Protein AF-A0A495QWZ5-F1 (afdb_monomer_lite)

Foldseek 3Di:
DDDDQDDLPVQLVDDPDPAQKWKAAFPDSNDTDHQHHDDLSSCLVVLVPLVPDGFKMKMFGPPDPDDSHTQIWIWGDLDFQEIEIAADTPVSVVNQVCQCVCSHPSHHYFDFFPDFAFLVVCVVQDDPVLSVQCVVNHHGGLRSVLSRDPVNQCRRVPDDPVSVVSSVVVCPDPVNVVRRPDDVVLVVQLVVQLVVLVVLADPVLCVLCVVLSSVRSNAPQDVVLSNVLSVCSNVDDQDDDDVSNLVSCVVSVVVVSNVVSNVSNVPPD

Sequence (269 aa):
MDFTVFDPVRRAGLQEPAARFIHCTPPDVIAAEPAGDELPDALFQILSQFGTRKHASHIVDTRTPGHRRPDAALMFAIAPGIVHVVGSSPLAEQIRGTLSGGAVTGWRLHPLPESTTPLHTLRPRLESRFYNLLDRNGFTSVEEAIAAPDAALLQLRHAGPRFVAALRGLAGEPDICELVVTNPTDVQDAHQRRTYLLGRLHGATAARYRDLVDALARSTIPLAALDKIATALCDEPVPPADPTVTLLLETAGEQQILNRYLSTHQKAE

Secondary structure (DSSP, 8-state):
-------HHHHTT-SS-SSSEEEE-SS-TT--EEEESSHHHHHHHHHHHHTTT-SEEEEEETT-TT-SS-EEEEEEEEETTEEEEES--HHHHHHHHHHHTT-STT-EEPPPPSS--BGGGGTTTS-HHHHHHHHHTT--BHHHHHHS-HHHHTTSTT--HHHHHHHHHHHTSHHHHTS----HHHHHHHHHHHHHHHHHS-HHHHHHTHHHHHHHHHS---HHHHHHHHHHHHH-PSSSPPHHHHHHHHHTT-HHHHHHHHHHHH---

Structure (mmCIF, N/CA/C/O backbone):
data_AF-A0A495QWZ5-F1
#
_entry.id   AF-A0A495QWZ5-F1
#
loop_
_atom_site.group_PDB
_atom_site.id
_atom_site.type_symbol
_atom_site.label_atom_id
_atom_site.label_alt_id
_atom_site.label_comp_id
_atom_site.label_asym_id
_atom_site.label_entity_id
_atom_site.label_seq_id
_atom_site.pdbx_PDB_ins_code
_atom_site.Cartn_x
_atom_site.Cartn_y
_atom_site.Cartn_z
_atom_site.occupancy
_atom_site.B_iso_or_equiv
_atom_site.auth_seq_id
_atom_site.auth_comp_id
_atom_site.auth_asym_id
_atom_site.auth_atom_id
_atom_site.pdbx_PDB_model_num
ATOM 1 N N . MET A 1 1 ? -5.969 -28.397 16.157 1.00 32.78 1 MET A N 1
ATOM 2 C CA . MET A 1 1 ? -4.998 -27.371 16.590 1.00 32.78 1 MET A CA 1
ATOM 3 C C . MET A 1 1 ? -5.799 -26.147 16.974 1.00 32.78 1 MET A C 1
ATOM 5 O O . MET A 1 1 ? -6.441 -25.572 16.105 1.00 32.78 1 MET A O 1
ATOM 9 N N . ASP A 1 2 ? -5.835 -25.824 18.264 1.00 24.84 2 ASP A N 1
ATOM 10 C CA . ASP A 1 2 ? -6.545 -24.656 18.779 1.00 24.84 2 ASP A CA 1
ATOM 11 C C . ASP A 1 2 ? -5.850 -23.376 18.316 1.00 24.84 2 ASP A C 1
ATOM 13 O O . ASP A 1 2 ? -4.730 -23.061 18.717 1.00 24.84 2 ASP A O 1
ATOM 17 N N . PHE A 1 3 ? -6.512 -22.643 17.426 1.00 31.61 3 PHE A N 1
ATOM 18 C CA . PHE A 1 3 ? -6.091 -21.309 17.037 1.00 31.61 3 PHE A CA 1
ATOM 19 C C . PHE A 1 3 ? -6.542 -20.348 18.131 1.00 31.61 3 PHE A C 1
ATOM 21 O O . PHE A 1 3 ? -7.733 -20.077 18.265 1.00 31.61 3 PHE A O 1
ATOM 28 N N . THR A 1 4 ? -5.599 -19.822 18.915 1.00 35.31 4 THR A N 1
ATOM 29 C CA . THR A 1 4 ? -5.870 -18.712 19.834 1.00 35.31 4 THR A CA 1
ATOM 30 C C . THR A 1 4 ? -6.516 -17.568 19.060 1.00 35.31 4 THR A C 1
ATOM 32 O O . THR A 1 4 ? -5.888 -16.945 18.200 1.00 35.31 4 THR A O 1
ATOM 35 N N . VAL A 1 5 ? -7.796 -17.351 19.349 1.00 39.69 5 VAL A N 1
ATOM 36 C CA . VAL A 1 5 ? -8.650 -16.310 18.787 1.00 39.69 5 VAL A CA 1
ATOM 37 C C . VAL A 1 5 ? -8.081 -14.945 19.175 1.00 39.69 5 VAL A C 1
ATOM 39 O O . VAL A 1 5 ? -7.701 -14.718 20.322 1.00 39.69 5 VAL A O 1
ATOM 42 N N . PHE A 1 6 ? -7.969 -14.056 18.190 1.00 46.97 6 PHE A N 1
ATOM 43 C CA . PHE A 1 6 ? -7.556 -12.671 18.377 1.00 46.97 6 PHE A CA 1
ATOM 44 C C . PHE A 1 6 ? -8.685 -11.907 19.080 1.00 46.97 6 PHE A C 1
ATOM 46 O O . PHE A 1 6 ? -9.699 -11.604 18.459 1.00 46.97 6 PHE A O 1
ATOM 53 N N . ASP A 1 7 ? -8.507 -11.640 20.373 1.00 52.75 7 ASP A N 1
ATOM 54 C CA . ASP A 1 7 ? -9.338 -10.732 21.164 1.00 52.75 7 ASP A CA 1
ATOM 55 C C . ASP A 1 7 ? -8.425 -9.613 21.713 1.00 52.75 7 ASP A C 1
ATOM 57 O O . ASP A 1 7 ? -7.772 -9.789 22.751 1.00 52.75 7 ASP A O 1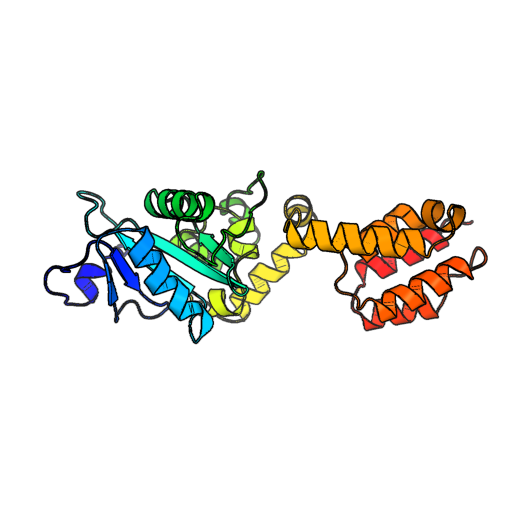
ATOM 61 N N . PRO A 1 8 ? -8.270 -8.502 20.968 1.00 49.59 8 PRO A N 1
ATOM 62 C CA . PRO A 1 8 ? -7.430 -7.376 21.363 1.00 49.59 8 PRO A CA 1
ATOM 63 C C . PRO A 1 8 ? -7.967 -6.687 22.625 1.00 49.59 8 PRO A C 1
ATOM 65 O O . PRO A 1 8 ? -7.179 -6.149 23.399 1.00 49.59 8 PRO A O 1
ATOM 68 N N . VAL A 1 9 ? -9.278 -6.779 22.880 1.00 47.88 9 VAL A N 1
ATOM 69 C CA . VAL A 1 9 ? -9.949 -6.157 24.028 1.00 47.88 9 VAL A CA 1
ATOM 70 C C . VAL A 1 9 ? -9.624 -6.920 25.315 1.00 47.88 9 VAL A C 1
ATOM 72 O O . VAL A 1 9 ? -9.208 -6.314 26.300 1.00 47.88 9 VAL A O 1
ATOM 75 N N . ARG A 1 10 ? -9.695 -8.261 25.308 1.00 47.44 10 ARG A N 1
ATOM 76 C CA . ARG A 1 10 ? -9.336 -9.075 26.490 1.00 47.44 10 ARG A CA 1
ATOM 77 C C . ARG A 1 10 ? -7.855 -9.032 26.855 1.00 47.44 10 ARG A C 1
ATOM 79 O O . ARG A 1 10 ? -7.522 -9.165 28.030 1.00 47.44 10 ARG A O 1
ATOM 86 N N . ARG A 1 11 ? -6.951 -8.899 25.879 1.00 47.06 11 ARG A N 1
ATOM 87 C CA . ARG A 1 11 ? -5.498 -8.908 26.144 1.00 47.06 11 ARG A CA 1
ATOM 88 C C . ARG A 1 11 ? -4.975 -7.619 26.762 1.00 47.06 11 ARG A C 1
ATOM 90 O O . ARG A 1 11 ? -3.981 -7.681 27.478 1.00 47.06 11 ARG A O 1
ATOM 97 N N . ALA A 1 12 ? -5.625 -6.492 26.501 1.00 49.28 12 ALA A N 1
ATOM 98 C CA . ALA A 1 12 ? -5.199 -5.202 27.025 1.00 49.28 12 ALA A CA 1
ATOM 99 C C . ALA A 1 12 ? -5.571 -4.989 28.507 1.00 49.28 12 ALA A C 1
ATOM 101 O O . ALA A 1 12 ? -5.210 -3.965 29.076 1.00 49.28 12 ALA A O 1
ATOM 102 N N . GLY A 1 13 ? -6.295 -5.921 29.151 1.00 45.41 13 GLY A N 1
ATOM 103 C CA . GLY A 1 13 ? -6.761 -5.740 30.534 1.00 45.41 13 GLY A CA 1
ATOM 104 C C . GLY A 1 13 ? -7.666 -4.513 30.711 1.00 45.41 13 GLY A C 1
ATOM 105 O O . GLY A 1 13 ? -7.831 -4.028 31.828 1.00 45.41 13 GLY A O 1
ATOM 106 N N . LEU A 1 14 ? -8.220 -3.997 29.609 1.00 46.34 14 LEU A N 1
ATOM 107 C CA . LEU A 1 14 ? -9.017 -2.783 29.593 1.00 46.34 14 LEU A CA 1
ATOM 108 C C . LEU A 1 14 ? -10.390 -3.070 30.211 1.00 46.34 14 LEU A C 1
ATOM 110 O O .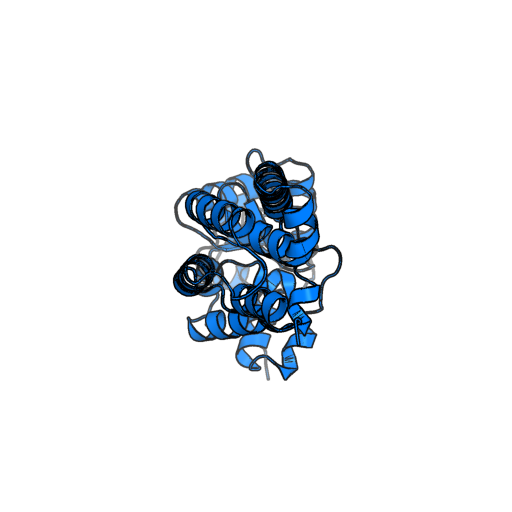 LEU A 1 14 ? -11.156 -3.899 29.717 1.00 46.34 14 LEU A O 1
ATOM 114 N N . GLN A 1 15 ? -10.682 -2.355 31.299 1.00 48.59 15 GLN A N 1
ATOM 115 C CA . GLN A 1 15 ? -12.040 -1.993 31.718 1.00 48.59 15 GLN A CA 1
ATOM 116 C C . GLN A 1 15 ? -12.829 -1.539 30.476 1.00 48.59 15 GLN A C 1
ATOM 118 O O . GLN A 1 15 ? -12.222 -0.911 29.608 1.00 48.59 15 GLN A O 1
ATOM 123 N N . GLU A 1 16 ? -14.121 -1.890 30.374 1.00 51.25 16 GLU A N 1
ATOM 124 C CA . GLU A 1 16 ? -14.972 -1.639 29.192 1.00 51.25 16 GLU A CA 1
ATOM 125 C C . GLU A 1 16 ? -14.577 -0.347 28.456 1.00 51.25 16 GLU A C 1
ATOM 127 O O . GLU A 1 16 ? -14.598 0.729 29.064 1.00 51.25 16 GLU A O 1
ATOM 132 N N . PRO A 1 17 ? -14.147 -0.433 27.184 1.00 52.34 17 PRO A N 1
ATOM 133 C CA . PRO A 1 17 ? -13.595 0.723 26.503 1.00 52.34 17 PRO A CA 1
ATOM 134 C C . PRO A 1 17 ? -14.673 1.798 26.365 1.00 52.34 17 PRO A C 1
ATOM 136 O O . PRO A 1 17 ? -15.718 1.570 25.763 1.00 52.34 17 PRO A O 1
ATOM 139 N N . ALA A 1 18 ? -14.398 2.984 26.911 1.00 64.75 18 ALA A N 1
ATOM 140 C CA . ALA A 1 18 ? -15.304 4.132 26.856 1.00 64.75 18 ALA A CA 1
ATOM 141 C C . ALA A 1 18 ? -15.539 4.659 25.425 1.00 64.75 18 ALA A C 1
ATOM 143 O O . ALA A 1 18 ? -16.464 5.433 25.218 1.00 64.75 18 ALA A O 1
ATOM 144 N N . ALA A 1 19 ? -14.713 4.244 24.456 1.00 67.69 19 ALA A N 1
ATOM 145 C CA . ALA A 1 19 ? -14.769 4.669 23.061 1.00 67.69 19 ALA A CA 1
ATOM 146 C C . ALA A 1 19 ? -15.158 3.510 22.129 1.00 67.69 19 ALA A C 1
ATOM 148 O O . ALA A 1 19 ? -14.663 2.384 22.268 1.00 67.69 19 ALA A O 1
ATOM 149 N N . ARG A 1 20 ? -16.001 3.802 21.133 1.00 80.00 20 ARG A N 1
ATOM 150 C CA . ARG A 1 20 ? -16.384 2.850 20.076 1.00 80.00 20 ARG A CA 1
ATOM 151 C C . ARG A 1 20 ? -15.189 2.340 19.270 1.00 80.00 20 ARG A C 1
ATOM 153 O O . ARG A 1 20 ? -15.096 1.142 19.011 1.00 80.00 20 ARG A O 1
ATOM 160 N N . PHE A 1 21 ? -14.300 3.237 18.858 1.00 82.00 21 PHE A N 1
ATOM 161 C CA . PHE A 1 21 ? -13.148 2.901 18.034 1.00 82.00 21 PHE A CA 1
ATOM 162 C C . PHE A 1 21 ? -11.875 2.906 18.864 1.00 82.00 21 PHE A C 1
ATOM 164 O O . PHE A 1 21 ? -11.577 3.858 19.591 1.00 82.00 21 PHE A O 1
ATOM 171 N N . ILE A 1 22 ? -11.105 1.832 18.720 1.00 83.56 22 ILE A N 1
ATOM 172 C CA . ILE A 1 22 ? -9.796 1.679 19.347 1.00 83.56 22 ILE A CA 1
ATOM 173 C C . ILE A 1 22 ? -8.729 1.626 18.263 1.00 83.56 22 ILE A C 1
ATOM 175 O O . ILE A 1 22 ? -8.882 0.944 17.248 1.00 83.56 22 ILE A O 1
ATOM 179 N N . HIS A 1 23 ? -7.631 2.325 18.516 1.00 83.38 23 HIS A N 1
ATOM 180 C CA . HIS 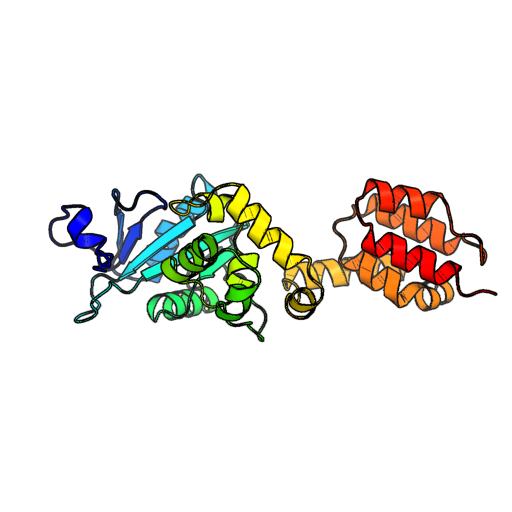A 1 23 ? -6.411 2.300 17.731 1.00 83.38 23 HIS A CA 1
ATOM 181 C C . HIS A 1 23 ? -5.377 1.364 18.354 1.00 83.38 23 HIS A C 1
ATOM 183 O O . HIS A 1 23 ? -5.097 1.448 19.546 1.00 83.38 23 HIS A O 1
ATOM 189 N N . CYS A 1 24 ? -4.760 0.509 17.538 1.00 81.69 24 CYS A N 1
ATOM 190 C CA . CYS A 1 24 ? -3.633 -0.327 17.948 1.00 81.69 24 CYS A CA 1
ATOM 191 C C . CYS A 1 24 ? -2.477 -0.176 16.952 1.00 81.69 24 CYS A C 1
ATOM 193 O O . CYS A 1 24 ? -2.683 -0.203 15.737 1.00 81.69 24 CYS A O 1
ATOM 195 N N . THR A 1 25 ? -1.241 -0.073 17.445 1.00 78.44 25 THR A N 1
ATOM 196 C CA . THR A 1 25 ? -0.046 0.018 16.585 1.00 78.44 25 THR A CA 1
ATOM 197 C C . THR A 1 25 ? 0.638 -1.354 16.479 1.00 78.44 25 THR A C 1
ATOM 199 O O . THR A 1 25 ? 0.997 -1.920 17.508 1.00 78.44 25 THR A O 1
ATOM 202 N N . PRO A 1 26 ? 0.838 -1.924 15.276 1.00 72.69 26 PRO A N 1
ATOM 203 C CA . PRO A 1 26 ? 1.622 -3.150 15.112 1.00 72.69 26 PRO A CA 1
ATOM 204 C C . PRO A 1 26 ? 3.092 -2.964 15.540 1.00 72.69 26 PRO A C 1
ATOM 206 O O . PRO A 1 26 ? 3.632 -1.871 15.364 1.00 72.69 26 PRO A O 1
ATOM 209 N N . PRO A 1 27 ? 3.778 -4.006 16.050 1.00 61.62 27 PRO A N 1
ATOM 210 C CA . PRO A 1 27 ? 3.282 -5.361 16.319 1.00 61.62 27 PRO A CA 1
ATOM 211 C C . PRO A 1 27 ? 2.582 -5.498 17.685 1.00 61.62 27 PRO A C 1
ATOM 213 O O . PRO A 1 27 ? 1.974 -6.539 17.960 1.00 61.62 27 PRO A O 1
ATOM 216 N N . ASP A 1 28 ? 2.670 -4.468 18.530 1.00 53.38 28 ASP A N 1
ATOM 217 C CA . ASP A 1 28 ? 2.274 -4.498 19.934 1.00 53.38 28 ASP A CA 1
ATOM 218 C C . ASP A 1 28 ? 0.848 -3.973 20.134 1.00 53.38 28 ASP A C 1
ATOM 220 O O . ASP A 1 28 ? 0.592 -2.801 20.391 1.00 53.38 28 ASP A O 1
ATOM 224 N N . VAL A 1 29 ? -0.110 -4.901 20.114 1.00 53.84 29 VAL A N 1
ATOM 225 C CA . VAL A 1 29 ? -1.540 -4.654 20.405 1.00 53.84 29 VAL A CA 1
ATOM 226 C C . VAL A 1 29 ? -1.794 -4.363 21.900 1.00 53.84 29 VAL A C 1
ATOM 228 O O . VAL A 1 29 ? -2.930 -4.302 22.349 1.00 53.84 29 VAL A O 1
ATOM 231 N N . ILE A 1 30 ? -0.737 -4.222 22.705 1.00 51.28 30 ILE A N 1
ATOM 232 C CA . ILE A 1 30 ? -0.829 -4.069 24.164 1.00 51.28 30 ILE A CA 1
ATOM 233 C C . ILE A 1 30 ? -1.261 -2.640 24.540 1.00 51.28 30 ILE A C 1
ATOM 235 O O . ILE A 1 30 ? -1.926 -2.455 25.554 1.00 51.28 30 ILE A O 1
ATOM 239 N N . ALA A 1 31 ? -0.951 -1.644 23.705 1.00 61.03 31 ALA A N 1
ATOM 240 C CA . ALA A 1 31 ? -1.371 -0.256 23.888 1.00 61.03 31 ALA A CA 1
ATOM 241 C C . ALA A 1 31 ? -2.532 0.077 22.939 1.00 61.03 31 ALA A C 1
ATOM 243 O O . ALA A 1 31 ? -2.347 0.692 21.890 1.00 61.03 31 ALA A O 1
ATOM 244 N N . ALA A 1 32 ? -3.723 -0.402 23.291 1.00 72.06 32 ALA A N 1
ATOM 245 C CA . ALA A 1 32 ? -4.968 0.033 22.675 1.00 72.06 32 ALA A CA 1
ATOM 246 C C . ALA A 1 32 ? -5.291 1.459 23.155 1.00 72.06 32 ALA A C 1
ATOM 248 O O . ALA A 1 32 ? -5.520 1.677 24.344 1.00 72.06 32 ALA A O 1
ATOM 249 N N . GLU A 1 33 ? -5.292 2.423 22.238 1.00 81.31 33 GLU A N 1
ATOM 250 C CA . GLU A 1 33 ? -5.621 3.822 22.517 1.00 81.31 33 GLU A CA 1
ATOM 251 C C . GLU A 1 33 ? -7.059 4.120 22.057 1.00 81.31 33 GLU A C 1
ATOM 253 O O . GLU A 1 33 ? -7.453 3.698 20.966 1.00 81.31 33 GLU A O 1
ATOM 258 N N . PRO A 1 34 ? -7.877 4.836 22.847 1.00 82.19 34 PRO A N 1
ATOM 259 C CA . PRO A 1 34 ? -9.193 5.266 22.393 1.00 82.19 34 PRO A CA 1
ATOM 260 C C . PRO A 1 34 ? -9.045 6.266 21.238 1.00 82.19 34 PRO A C 1
ATOM 262 O O . PRO A 1 34 ? -8.314 7.253 21.348 1.00 82.19 34 PRO A O 1
ATOM 265 N N . ALA A 1 35 ? -9.751 6.007 20.138 1.00 81.38 35 ALA A N 1
ATOM 266 C CA . ALA A 1 35 ? -9.778 6.875 18.963 1.00 81.38 35 ALA A CA 1
ATOM 267 C C . ALA A 1 35 ? -11.077 7.700 18.867 1.00 81.38 35 ALA A C 1
ATOM 269 O O . ALA A 1 35 ? -11.138 8.655 18.108 1.00 81.38 35 ALA A O 1
ATOM 270 N N . GLY A 1 36 ? -12.110 7.363 19.644 1.00 84.25 36 GLY A N 1
ATOM 271 C CA . GLY A 1 36 ? -13.363 8.124 19.717 1.00 84.25 36 GLY A CA 1
ATOM 272 C C . GLY A 1 36 ? -14.600 7.300 19.368 1.00 84.25 36 GLY A C 1
ATOM 273 O O . GLY A 1 36 ? -14.527 6.081 19.199 1.00 84.25 36 GLY A O 1
ATOM 274 N N . ASP A 1 37 ? -15.750 7.972 19.294 1.00 83.94 37 ASP A N 1
ATOM 275 C CA . ASP A 1 37 ? -17.054 7.336 19.056 1.00 83.94 37 ASP A CA 1
ATOM 276 C C . ASP A 1 37 ? -17.542 7.421 17.606 1.00 83.94 37 ASP A C 1
ATOM 278 O O . ASP A 1 37 ? -18.323 6.572 17.167 1.00 83.94 37 ASP A O 1
ATOM 282 N N . GLU A 1 38 ? -17.042 8.404 16.859 1.00 86.94 38 GLU A N 1
ATOM 283 C CA . GLU A 1 38 ? -17.360 8.640 15.454 1.00 86.94 38 GLU A CA 1
ATOM 284 C C . GLU A 1 38 ? -16.168 8.271 14.567 1.00 86.94 38 GLU A C 1
ATOM 286 O O . GLU A 1 38 ? -15.013 8.577 14.876 1.00 86.94 38 GLU A O 1
ATOM 291 N N . LEU A 1 39 ? -16.443 7.599 13.446 1.00 87.25 39 LEU A N 1
ATOM 292 C CA . LEU A 1 39 ? -15.396 7.068 12.569 1.00 87.25 39 LEU A CA 1
ATOM 293 C C . LEU A 1 39 ? -14.517 8.168 11.938 1.00 87.25 39 LEU A C 1
ATOM 295 O O . LEU A 1 39 ? -13.299 7.993 11.933 1.00 87.25 39 LEU A O 1
ATOM 299 N N . PRO A 1 40 ? -15.058 9.296 11.428 1.00 88.38 40 PRO A N 1
ATOM 300 C CA . PRO A 1 40 ? -14.229 10.360 10.857 1.00 88.38 40 PRO A CA 1
ATOM 301 C C . PRO A 1 40 ? -13.245 10.961 11.867 1.00 88.38 40 PRO A C 1
ATOM 303 O O . PRO A 1 40 ? -12.079 11.165 11.531 1.00 88.38 40 PRO A O 1
ATOM 306 N N . ASP A 1 41 ? -13.689 11.175 13.108 1.00 86.25 41 ASP A N 1
ATOM 307 C CA . ASP A 1 41 ? -12.862 11.737 14.180 1.00 86.25 41 ASP A CA 1
ATOM 308 C C . ASP A 1 41 ? -11.762 10.755 14.595 1.00 86.25 41 ASP A C 1
ATOM 310 O O . ASP A 1 41 ? -10.588 11.129 14.683 1.00 86.25 41 ASP A O 1
ATOM 314 N N . ALA A 1 42 ? -12.118 9.474 14.738 1.00 89.19 42 ALA A N 1
ATOM 315 C CA . ALA A 1 42 ? -11.163 8.406 15.005 1.00 89.19 42 ALA A CA 1
ATOM 316 C C . ALA A 1 42 ? -10.107 8.283 13.905 1.00 89.19 42 ALA A C 1
ATOM 318 O O . ALA A 1 42 ? -8.913 8.164 14.189 1.00 89.19 42 ALA A O 1
ATOM 319 N N . LEU A 1 43 ? -10.521 8.364 12.640 1.00 89.25 43 LEU A N 1
ATOM 320 C CA . LEU A 1 43 ? -9.600 8.355 11.510 1.00 89.25 43 LEU A CA 1
ATOM 321 C C . LEU A 1 43 ? -8.696 9.585 11.511 1.00 89.25 43 LEU A C 1
ATOM 323 O O . LEU A 1 43 ? -7.489 9.432 11.345 1.00 89.25 43 LEU A O 1
ATOM 327 N N . PHE A 1 44 ? -9.230 10.785 11.738 1.00 87.94 44 PHE A N 1
ATOM 328 C CA . PHE A 1 44 ? -8.417 11.997 11.813 1.00 87.94 44 PHE A CA 1
ATOM 329 C C . PHE A 1 44 ? -7.343 11.887 12.905 1.00 87.94 44 PHE A C 1
ATOM 331 O O . PHE A 1 44 ? -6.164 12.146 12.643 1.00 87.94 44 PHE A O 1
ATOM 338 N N . GLN A 1 45 ? -7.722 11.424 14.101 1.00 86.81 45 GLN A N 1
ATOM 339 C CA . GLN A 1 45 ? -6.792 11.215 15.208 1.00 86.81 45 GLN A CA 1
ATOM 340 C C . GLN A 1 45 ? -5.698 10.202 14.843 1.00 86.81 45 GLN A C 1
ATOM 342 O O . GLN A 1 45 ? -4.517 10.505 15.011 1.00 86.81 45 GLN A O 1
ATOM 347 N N . ILE A 1 46 ? -6.055 9.032 14.307 1.00 87.88 46 ILE A N 1
ATOM 348 C CA . ILE A 1 46 ? -5.088 7.982 13.943 1.00 87.88 46 ILE A CA 1
ATOM 349 C C . ILE A 1 46 ? -4.148 8.461 12.832 1.00 87.88 46 ILE A C 1
ATOM 351 O O . ILE A 1 46 ? -2.927 8.348 12.950 1.00 87.88 46 ILE A O 1
ATOM 355 N N . LEU A 1 47 ? -4.705 9.028 11.762 1.00 86.75 47 LEU A N 1
ATOM 356 C CA . LEU A 1 47 ? -3.947 9.444 10.586 1.00 86.75 47 LEU A CA 1
ATOM 357 C C . LEU A 1 47 ? -3.004 10.612 10.898 1.00 86.75 47 LEU A C 1
ATOM 359 O O . LEU A 1 47 ? -1.898 10.664 10.362 1.00 86.75 47 LEU A O 1
ATOM 363 N N . SER A 1 48 ? -3.352 11.494 11.841 1.00 84.00 48 SER A N 1
ATOM 364 C CA . SER A 1 48 ? -2.435 12.540 12.317 1.00 84.00 48 SER A CA 1
ATOM 365 C C . SER A 1 48 ? -1.116 11.979 12.886 1.00 84.00 48 SER A C 1
ATOM 367 O O . SER A 1 48 ? -0.068 12.623 12.787 1.00 84.00 48 SER A O 1
ATOM 369 N N . GLN A 1 49 ? -1.120 10.742 13.403 1.00 81.50 49 GLN A N 1
ATOM 370 C CA . GLN A 1 49 ? 0.074 10.086 13.949 1.00 81.50 49 GLN A CA 1
ATOM 371 C C . GLN A 1 49 ? 1.005 9.524 12.860 1.00 81.50 49 GLN A C 1
ATOM 373 O O . GLN A 1 49 ? 2.209 9.353 13.095 1.00 81.50 49 GLN A O 1
ATOM 378 N N . PHE A 1 50 ? 0.487 9.269 11.653 1.00 78.56 50 PHE A N 1
ATOM 379 C CA . PHE A 1 50 ? 1.284 8.769 10.530 1.00 78.56 50 PHE A CA 1
ATOM 380 C C . PHE A 1 50 ? 2.303 9.786 10.007 1.00 78.56 50 PHE A C 1
ATOM 382 O O . PHE A 1 50 ? 3.347 9.396 9.495 1.00 78.56 50 PHE A O 1
ATOM 389 N N . GLY A 1 51 ? 2.062 11.085 10.201 1.00 62.16 51 GLY A N 1
ATOM 390 C CA . GLY A 1 51 ? 2.995 12.135 9.783 1.00 62.16 51 GLY A CA 1
ATOM 391 C C . GLY A 1 51 ? 4.281 12.223 10.613 1.00 62.16 51 GLY A C 1
ATOM 392 O O . GLY A 1 51 ? 5.197 12.940 10.222 1.00 62.16 51 GLY A O 1
ATOM 393 N N . THR A 1 52 ? 4.365 11.535 11.760 1.00 63.72 52 THR A N 1
ATOM 394 C CA . THR A 1 52 ? 5.467 11.740 12.716 1.00 63.72 52 THR A CA 1
ATOM 395 C C . THR A 1 52 ? 6.233 10.476 13.096 1.00 63.72 52 THR A C 1
ATOM 397 O O . THR A 1 52 ? 7.441 10.576 13.311 1.00 63.72 52 THR A O 1
ATOM 400 N N . ARG A 1 53 ? 5.579 9.309 13.244 1.00 60.25 53 ARG A N 1
ATOM 401 C CA . ARG A 1 53 ? 6.230 8.117 13.844 1.00 60.25 53 ARG A CA 1
ATOM 402 C C . ARG A 1 53 ? 5.722 6.743 13.395 1.00 60.25 53 ARG A C 1
ATOM 404 O O . ARG A 1 53 ? 6.402 5.755 13.659 1.00 60.25 53 ARG A O 1
ATOM 411 N N . LYS A 1 54 ? 4.535 6.640 12.793 1.00 66.94 54 LYS A N 1
ATOM 412 C CA . LYS A 1 54 ? 3.859 5.351 12.545 1.00 66.94 54 LYS A CA 1
ATOM 413 C C . LYS A 1 54 ? 3.629 5.139 11.045 1.00 66.94 54 LYS A C 1
ATOM 415 O O . LYS A 1 54 ? 3.326 6.090 10.337 1.00 66.94 54 LYS A O 1
ATOM 420 N N . HIS A 1 55 ? 3.747 3.895 10.577 1.00 74.31 55 HIS A N 1
ATOM 421 C CA . HIS A 1 55 ? 3.487 3.534 9.171 1.00 74.31 55 HIS A CA 1
ATOM 422 C C . HIS A 1 55 ? 2.326 2.551 9.020 1.00 74.31 55 HIS A C 1
ATOM 424 O O . HIS A 1 55 ? 1.741 2.481 7.944 1.00 74.31 55 HIS A O 1
ATOM 430 N N . ALA A 1 56 ? 1.978 1.827 10.087 1.00 83.56 56 ALA A N 1
ATOM 431 C CA . ALA A 1 56 ? 0.850 0.914 10.143 1.00 83.56 56 ALA A CA 1
ATOM 432 C C . ALA A 1 56 ? -0.026 1.180 11.371 1.00 83.56 56 ALA A C 1
ATOM 434 O O . ALA A 1 56 ? 0.453 1.616 12.421 1.00 83.56 56 ALA A O 1
ATOM 435 N N . SER A 1 57 ? -1.326 0.932 11.254 1.00 86.25 57 SER A N 1
ATOM 436 C CA . SER A 1 57 ? -2.277 1.044 12.362 1.00 86.25 57 SER A CA 1
ATOM 437 C C . SER A 1 57 ? -3.481 0.144 12.150 1.00 86.25 57 SER A C 1
ATOM 439 O O . SER A 1 57 ? -4.015 0.070 11.048 1.00 86.25 57 SER A O 1
ATOM 441 N N . HIS A 1 58 ? -3.926 -0.508 13.219 1.00 86.50 58 HIS A N 1
ATOM 442 C CA . HIS A 1 58 ? -5.224 -1.162 13.267 1.00 86.50 58 HIS A CA 1
ATOM 443 C C . HIS A 1 58 ? -6.249 -0.231 13.896 1.00 86.50 58 HIS A C 1
ATOM 445 O O . HIS A 1 58 ? -5.969 0.419 14.904 1.00 86.50 58 HIS A O 1
ATOM 451 N N . ILE A 1 59 ? -7.446 -0.234 13.328 1.00 87.69 59 ILE A N 1
ATOM 452 C CA . ILE A 1 59 ? -8.647 0.309 13.951 1.00 87.69 59 ILE A CA 1
ATOM 453 C C . ILE A 1 59 ? -9.625 -0.836 14.189 1.00 87.69 59 ILE A C 1
ATOM 455 O O . ILE A 1 59 ? -9.752 -1.733 13.353 1.00 87.69 59 ILE A O 1
ATOM 459 N N . VAL A 1 60 ? -10.262 -0.829 15.354 1.00 86.00 60 VAL A N 1
ATOM 460 C CA . VAL A 1 60 ? -11.182 -1.875 15.805 1.00 86.00 60 VAL A CA 1
ATOM 461 C C . VAL A 1 60 ? -12.495 -1.235 16.244 1.00 86.00 60 VAL A C 1
ATOM 463 O O . VAL A 1 60 ? -12.461 -0.316 17.062 1.00 86.00 60 VAL A O 1
ATOM 466 N N . ASP A 1 61 ? -13.631 -1.728 15.738 1.00 85.12 61 ASP A N 1
ATOM 467 C CA . ASP A 1 61 ? -14.965 -1.354 16.237 1.00 85.12 61 ASP A CA 1
ATOM 468 C C . ASP A 1 61 ? -15.375 -2.309 17.369 1.00 85.12 61 ASP A C 1
ATOM 470 O O . ASP A 1 61 ? -15.579 -3.513 17.166 1.00 85.12 61 ASP A O 1
ATOM 474 N N . THR A 1 62 ? -15.493 -1.769 18.581 1.00 78.69 62 THR A N 1
ATOM 475 C CA . THR A 1 62 ? -15.808 -2.530 19.798 1.00 78.69 62 THR A CA 1
ATOM 476 C C . THR A 1 62 ? -17.286 -2.882 19.931 1.00 78.69 62 THR A C 1
ATOM 478 O O . THR A 1 62 ? -17.632 -3.740 20.744 1.00 78.69 62 THR A O 1
ATOM 481 N N . ARG A 1 63 ? -18.171 -2.264 19.137 1.00 71.88 63 ARG A N 1
ATOM 482 C CA . ARG A 1 63 ? -19.626 -2.436 19.261 1.00 71.88 63 ARG A CA 1
ATOM 483 C C . ARG A 1 63 ? -20.183 -3.600 18.462 1.00 71.88 63 ARG A C 1
ATOM 485 O O . ARG A 1 63 ? -21.361 -3.885 18.634 1.00 71.88 63 ARG A O 1
ATOM 492 N N . THR A 1 64 ? -19.395 -4.263 17.614 1.00 60.81 64 THR A N 1
ATOM 493 C CA . THR A 1 64 ? -19.889 -5.328 16.724 1.00 60.81 64 THR A CA 1
ATOM 494 C C . THR A 1 64 ? -20.337 -6.554 17.540 1.00 60.81 64 THR A C 1
ATOM 496 O O . THR A 1 64 ? -19.489 -7.348 17.962 1.00 60.81 64 THR A O 1
ATOM 499 N N . PRO A 1 65 ? -21.646 -6.762 17.795 1.00 47.31 65 PRO A N 1
ATOM 500 C CA . PRO A 1 65 ? -22.098 -7.828 18.675 1.00 47.31 65 PRO A CA 1
ATOM 501 C C . PRO A 1 65 ? -22.035 -9.167 17.929 1.00 47.31 65 PRO A C 1
ATOM 503 O O . PRO A 1 65 ? -22.410 -9.273 16.761 1.00 47.31 65 PRO A O 1
ATOM 506 N N . GLY A 1 66 ? -21.588 -10.224 18.608 1.00 52.50 66 GLY A N 1
ATOM 507 C CA . GLY A 1 66 ? -21.784 -11.606 18.150 1.00 52.50 66 GLY A CA 1
ATOM 508 C C . GLY A 1 66 ? -20.751 -12.175 17.172 1.00 52.50 66 GLY A C 1
ATOM 509 O O . GLY A 1 66 ? -20.861 -13.347 16.813 1.00 52.50 66 GLY A O 1
ATOM 510 N N . HIS A 1 67 ? -19.723 -11.423 16.774 1.00 52.88 67 HIS A N 1
ATOM 511 C CA . HIS A 1 67 ? -18.622 -11.985 15.987 1.00 52.88 67 HIS A CA 1
ATOM 512 C C . HIS A 1 67 ? -17.535 -12.556 16.906 1.00 52.88 67 HIS A C 1
ATOM 514 O O . HIS A 1 67 ? -17.114 -11.926 17.871 1.00 52.88 67 HIS A O 1
ATOM 520 N N . ARG A 1 68 ? -17.040 -13.767 16.598 1.00 55.88 68 ARG A N 1
ATOM 521 C CA . ARG A 1 68 ? -15.915 -14.394 17.329 1.00 55.88 68 ARG A CA 1
ATOM 522 C C . ARG A 1 68 ? -14.607 -13.597 17.219 1.00 55.88 68 ARG A C 1
ATOM 524 O O . ARG A 1 68 ? -13.656 -13.914 17.927 1.00 55.88 68 ARG A O 1
ATOM 531 N N . ARG A 1 69 ? -14.538 -12.615 16.318 1.00 60.38 69 ARG A N 1
ATOM 532 C CA . ARG A 1 69 ? -13.443 -11.653 16.186 1.00 60.38 69 ARG A CA 1
ATOM 533 C C . ARG A 1 69 ? -14.031 -10.243 16.085 1.00 60.38 69 ARG A C 1
ATOM 535 O O . ARG A 1 69 ? -15.034 -10.097 15.388 1.00 60.38 69 ARG A O 1
ATOM 542 N N . PRO A 1 70 ? -13.421 -9.241 16.736 1.00 67.44 70 PRO A N 1
ATOM 543 C CA . PRO A 1 70 ? -13.793 -7.851 16.520 1.00 67.44 70 PRO A CA 1
ATOM 544 C C . PRO A 1 70 ? -13.610 -7.479 15.048 1.00 67.44 70 PRO A C 1
ATOM 546 O O . PRO A 1 70 ? -12.661 -7.950 14.411 1.00 67.44 70 PRO A O 1
ATOM 549 N N . ASP A 1 71 ? -14.501 -6.635 14.532 1.00 80.75 71 ASP A N 1
ATOM 550 C CA . ASP A 1 71 ? -14.328 -6.059 13.205 1.00 80.75 71 ASP A CA 1
ATOM 551 C C . ASP A 1 71 ? -13.143 -5.089 13.245 1.00 80.75 71 ASP A C 1
ATOM 553 O O . ASP A 1 71 ? -13.107 -4.152 14.047 1.00 80.75 71 ASP A O 1
ATOM 557 N N . ALA A 1 72 ? -12.128 -5.384 12.442 1.00 84.25 72 ALA A N 1
ATOM 558 C CA . ALA A 1 72 ? -10.861 -4.680 12.442 1.00 84.25 72 ALA A CA 1
ATOM 559 C C . ALA A 1 72 ? -10.447 -4.370 11.008 1.00 84.25 72 ALA A C 1
ATOM 561 O O . ALA A 1 72 ? -10.666 -5.168 10.093 1.00 84.25 72 ALA A O 1
ATOM 562 N N . ALA A 1 73 ? -9.797 -3.227 10.831 1.00 88.81 73 ALA A N 1
ATOM 563 C CA . ALA A 1 73 ? -9.190 -2.829 9.573 1.00 88.81 73 ALA A CA 1
ATOM 564 C C . ALA A 1 73 ? -7.730 -2.447 9.809 1.00 88.81 73 ALA A C 1
ATOM 566 O O . ALA A 1 73 ? -7.395 -1.803 10.807 1.00 88.81 73 ALA A O 1
ATOM 567 N N . LEU A 1 74 ? -6.861 -2.870 8.896 1.00 89.69 74 LEU A N 1
ATOM 568 C CA . LEU A 1 74 ? -5.450 -2.505 8.890 1.00 89.69 74 LEU A CA 1
ATOM 569 C C . LEU A 1 74 ? -5.232 -1.380 7.882 1.00 89.69 74 LEU A C 1
ATOM 571 O O . LEU A 1 74 ? -5.718 -1.439 6.754 1.00 89.69 74 LEU A O 1
ATOM 575 N N . MET A 1 75 ? -4.499 -0.355 8.300 1.00 91.44 75 MET A N 1
ATOM 576 C CA . MET A 1 75 ? -4.197 0.816 7.493 1.00 91.44 75 MET A CA 1
ATOM 577 C C . MET A 1 75 ? -2.695 1.066 7.438 1.00 91.44 75 MET A C 1
ATOM 579 O O . MET A 1 75 ? -2.008 0.927 8.454 1.00 91.44 75 MET A O 1
ATOM 583 N N . PHE A 1 76 ? -2.204 1.500 6.278 1.00 89.00 76 PHE A N 1
ATOM 584 C CA . PHE A 1 76 ? -0.817 1.914 6.086 1.00 89.00 76 PHE A CA 1
ATOM 585 C C . PHE A 1 76 ? -0.723 3.316 5.504 1.00 89.00 76 PHE A C 1
ATOM 587 O O . PHE A 1 76 ? -1.453 3.649 4.576 1.00 89.00 76 PHE A O 1
ATOM 594 N N . ALA A 1 77 ? 0.224 4.117 5.977 1.00 86.06 77 ALA A N 1
ATOM 595 C CA . ALA A 1 77 ? 0.598 5.342 5.281 1.00 86.06 77 ALA A CA 1
ATOM 596 C C . ALA A 1 77 ? 1.571 5.007 4.148 1.00 86.06 77 ALA A C 1
ATOM 598 O O . ALA A 1 77 ? 2.685 4.559 4.416 1.00 86.06 77 ALA A O 1
ATOM 599 N N . ILE A 1 78 ? 1.160 5.237 2.898 1.00 82.38 78 ILE A N 1
ATOM 600 C CA . ILE A 1 78 ? 2.042 5.059 1.731 1.00 82.38 78 ILE A CA 1
ATOM 601 C C . ILE A 1 78 ? 2.852 6.329 1.473 1.00 82.38 78 ILE A C 1
ATOM 603 O O . ILE A 1 78 ? 4.047 6.267 1.200 1.00 82.38 78 ILE A O 1
ATOM 607 N N . ALA A 1 79 ? 2.201 7.485 1.581 1.00 79.31 79 ALA A N 1
ATOM 608 C CA . ALA A 1 79 ? 2.805 8.796 1.385 1.00 79.31 79 ALA A CA 1
ATOM 609 C C . ALA A 1 79 ? 2.097 9.829 2.279 1.00 79.31 79 ALA A C 1
ATOM 611 O O . ALA A 1 79 ? 1.023 9.534 2.816 1.00 79.31 79 ALA A O 1
ATOM 612 N N . PRO A 1 80 ? 2.652 11.041 2.454 1.00 80.88 80 PRO A N 1
ATOM 613 C CA . PRO A 1 80 ? 1.965 12.108 3.175 1.00 80.88 80 PRO A CA 1
ATOM 614 C C . PRO A 1 80 ? 0.565 12.357 2.595 1.00 80.88 80 PRO A C 1
ATOM 616 O O . PRO A 1 80 ? 0.422 12.672 1.416 1.00 80.88 80 PRO A O 1
ATOM 619 N N . GLY A 1 81 ? -0.471 12.178 3.419 1.00 83.81 81 GLY A N 1
ATOM 620 C CA . GLY A 1 81 ? -1.865 12.341 2.999 1.00 83.81 81 GLY A CA 1
ATOM 621 C C . GLY A 1 81 ? -2.436 11.194 2.155 1.00 83.81 81 GLY A C 1
ATOM 622 O O . GLY A 1 81 ? -3.546 11.321 1.644 1.00 83.81 81 GLY A O 1
ATOM 623 N N . ILE A 1 82 ? -1.724 10.071 2.003 1.00 85.50 82 ILE A N 1
ATOM 624 C CA . ILE A 1 82 ? -2.205 8.885 1.281 1.00 85.50 82 ILE A CA 1
ATOM 625 C C . ILE A 1 82 ? -2.176 7.671 2.205 1.00 85.50 82 ILE A C 1
ATOM 627 O O . ILE A 1 82 ? -1.118 7.264 2.695 1.00 85.50 82 ILE A O 1
ATOM 631 N N . VAL A 1 83 ? -3.345 7.060 2.400 1.00 90.06 83 VAL A N 1
ATOM 632 C CA . VAL A 1 83 ? -3.519 5.869 3.234 1.00 90.06 83 VAL A CA 1
ATOM 633 C C . VAL A 1 83 ? -4.012 4.684 2.412 1.00 90.06 83 VAL A C 1
ATOM 635 O O . VAL A 1 83 ? -4.905 4.803 1.579 1.00 90.06 83 VAL A O 1
ATOM 638 N N . HIS A 1 84 ? -3.441 3.518 2.666 1.00 90.44 84 HIS A N 1
ATOM 639 C CA . HIS A 1 84 ? -3.916 2.236 2.180 1.00 90.44 84 HIS A CA 1
ATOM 640 C C . HIS A 1 84 ? -4.764 1.558 3.245 1.00 90.44 84 HIS A C 1
ATOM 642 O O . HIS A 1 84 ? -4.355 1.519 4.402 1.00 90.44 84 HIS A O 1
ATOM 648 N N . VAL A 1 85 ? -5.905 0.995 2.859 1.00 91.50 85 VAL A N 1
ATOM 649 C CA . VAL A 1 85 ? -6.778 0.226 3.752 1.00 91.50 85 VAL A CA 1
ATOM 650 C C . VAL A 1 85 ? -6.833 -1.203 3.235 1.00 91.50 85 VAL A C 1
ATOM 652 O O . VAL A 1 85 ? -7.184 -1.419 2.074 1.00 91.50 85 VAL A O 1
ATOM 655 N N . VAL A 1 86 ? -6.495 -2.157 4.097 1.00 90.19 86 VAL A N 1
ATOM 656 C CA . VAL A 1 86 ? -6.357 -3.576 3.762 1.00 90.19 86 VAL A CA 1
ATOM 657 C C . VAL A 1 86 ? -7.614 -4.354 4.141 1.00 90.19 86 VAL A C 1
ATOM 659 O O . VAL A 1 86 ? -8.131 -4.208 5.252 1.00 90.19 86 VAL A O 1
ATOM 662 N N . GLY A 1 87 ? -8.035 -5.243 3.242 1.00 85.94 87 GLY A N 1
ATOM 663 C CA . GLY A 1 87 ? -9.018 -6.289 3.498 1.00 85.94 87 GLY A CA 1
ATOM 664 C C . GLY A 1 87 ? -10.450 -5.917 3.136 1.00 85.94 87 GLY A C 1
ATOM 665 O O . GLY A 1 87 ? -10.743 -4.804 2.714 1.00 85.94 87 GLY A O 1
ATOM 666 N N . SER A 1 88 ? -11.375 -6.857 3.301 1.00 84.69 88 SER A N 1
ATOM 667 C CA . SER A 1 88 ? -12.791 -6.703 2.926 1.00 84.69 88 SER A CA 1
ATOM 668 C C . SER A 1 88 ? -13.727 -6.734 4.136 1.00 84.69 88 SER A C 1
ATOM 670 O O . SER A 1 88 ? -14.846 -7.236 4.055 1.00 84.69 88 SER A O 1
ATOM 672 N N . SER A 1 89 ? -13.243 -6.313 5.305 1.00 87.62 89 SER A N 1
ATOM 673 C CA . SER A 1 89 ? -14.089 -6.260 6.493 1.00 87.62 89 SER A CA 1
ATOM 674 C C . SER A 1 89 ? -15.101 -5.109 6.386 1.00 87.62 89 SER A C 1
ATOM 676 O O . SER A 1 89 ? -14.798 -4.101 5.736 1.00 87.62 89 SER A O 1
ATOM 678 N N . PRO A 1 90 ? -16.287 -5.207 7.017 1.00 88.50 90 PRO A N 1
ATOM 679 C CA . PRO A 1 90 ? -17.267 -4.121 6.989 1.00 88.50 90 PRO A CA 1
ATOM 680 C C . PRO A 1 90 ? -16.687 -2.793 7.492 1.00 88.50 90 PRO A C 1
ATOM 682 O O . PRO A 1 90 ? -16.998 -1.736 6.943 1.00 88.50 90 PRO A O 1
ATOM 685 N N . LEU A 1 91 ? -15.802 -2.828 8.493 1.00 89.56 91 LEU A N 1
ATOM 686 C CA . LEU A 1 91 ? -15.073 -1.650 8.954 1.00 89.56 91 LEU A CA 1
ATOM 687 C C . LEU A 1 91 ? -14.094 -1.119 7.896 1.00 89.56 91 LEU A C 1
ATOM 689 O O . LEU A 1 91 ? -14.041 0.091 7.680 1.00 89.56 91 LEU A O 1
ATOM 693 N N . ALA A 1 92 ? -13.348 -1.984 7.200 1.00 90.12 92 ALA A N 1
ATOM 694 C CA . ALA A 1 92 ? -12.464 -1.554 6.113 1.00 90.12 92 ALA A CA 1
ATOM 695 C C . ALA A 1 92 ? -13.251 -0.861 4.986 1.00 90.12 92 ALA A C 1
ATOM 697 O O . ALA A 1 92 ? -12.829 0.186 4.494 1.00 90.12 92 ALA A O 1
ATOM 698 N N . GLU A 1 93 ? -14.419 -1.389 4.616 1.00 90.00 93 GLU A N 1
ATOM 699 C CA . GLU A 1 93 ? -15.310 -0.769 3.629 1.00 90.00 93 GLU A CA 1
ATOM 700 C C . GLU A 1 93 ? -15.852 0.586 4.099 1.00 90.00 93 GLU A C 1
ATOM 702 O O . GLU A 1 93 ? -15.812 1.558 3.341 1.00 90.00 93 GLU A O 1
ATOM 707 N N . GLN A 1 94 ? -16.279 0.696 5.362 1.00 90.75 94 GLN A N 1
ATOM 708 C CA . GLN A 1 94 ? -16.722 1.968 5.948 1.00 90.75 94 GLN A CA 1
ATOM 709 C C . GLN A 1 94 ? -15.614 3.025 5.940 1.00 90.75 94 GLN A C 1
ATOM 711 O O . GLN A 1 94 ? -15.863 4.189 5.614 1.00 90.75 94 GLN A O 1
ATOM 716 N N . ILE A 1 95 ? -14.379 2.632 6.258 1.00 91.94 95 ILE A N 1
ATOM 717 C CA . ILE A 1 95 ? -13.219 3.530 6.231 1.00 91.94 95 ILE A CA 1
ATOM 718 C C . ILE A 1 95 ? -12.943 3.999 4.807 1.00 91.94 95 ILE A C 1
ATOM 720 O O . ILE A 1 95 ? -12.770 5.199 4.589 1.00 91.94 95 ILE A O 1
ATOM 724 N N . ARG A 1 96 ? -12.943 3.085 3.826 1.00 91.69 96 ARG A N 1
ATOM 725 C CA . ARG A 1 96 ? -12.784 3.451 2.411 1.00 91.69 96 ARG A CA 1
ATOM 726 C C . ARG A 1 96 ? -13.867 4.433 1.976 1.00 91.69 96 ARG A C 1
ATOM 728 O O . ARG A 1 96 ? -13.529 5.470 1.419 1.00 91.69 96 ARG A O 1
ATOM 735 N N . GLY A 1 97 ? -15.133 4.166 2.299 1.00 88.81 97 GLY A N 1
ATOM 736 C CA . GLY A 1 97 ? -16.244 5.075 2.000 1.00 88.81 97 GLY A CA 1
ATOM 737 C C . GLY A 1 97 ? -16.073 6.457 2.637 1.00 88.81 97 GLY A C 1
ATOM 738 O O . GLY A 1 97 ? -16.255 7.473 1.970 1.00 88.81 97 GLY A O 1
ATOM 739 N N . THR A 1 98 ? -15.638 6.504 3.898 1.00 91.25 98 THR A N 1
ATOM 740 C CA . THR A 1 98 ? -15.394 7.754 4.642 1.00 91.25 98 THR A CA 1
ATOM 741 C C . THR A 1 98 ? -14.261 8.578 4.019 1.00 91.25 98 THR A C 1
ATOM 743 O O . THR A 1 98 ? -14.391 9.793 3.849 1.00 91.25 98 THR A O 1
ATOM 746 N N . LEU A 1 99 ? -13.163 7.927 3.625 1.00 88.25 99 LEU A N 1
ATOM 747 C CA . LEU A 1 99 ? -12.019 8.578 2.979 1.00 88.25 99 LEU A CA 1
ATOM 748 C C . LEU A 1 99 ? -12.345 9.036 1.554 1.00 88.25 99 LEU A C 1
ATOM 750 O O . LEU A 1 99 ? -12.016 10.160 1.183 1.00 88.25 99 LEU A O 1
ATOM 754 N N . SER A 1 100 ? -13.022 8.200 0.765 1.00 87.00 100 SER A N 1
ATOM 755 C CA . SER A 1 100 ? -13.467 8.547 -0.590 1.00 87.00 100 SER A CA 1
ATOM 756 C C . SER A 1 100 ? -14.498 9.678 -0.591 1.00 87.00 100 SER A C 1
ATOM 758 O O . SER A 1 100 ? -14.511 10.485 -1.516 1.00 87.00 100 SER A O 1
ATOM 760 N N . GLY A 1 101 ? -15.318 9.780 0.460 1.00 83.81 101 GLY A N 1
ATOM 761 C CA . GLY A 1 101 ? -16.244 10.893 0.680 1.00 83.81 101 GLY A CA 1
ATOM 762 C C . GLY A 1 101 ? -15.577 12.202 1.119 1.00 83.81 101 GLY A C 1
ATOM 763 O O . GLY A 1 101 ? -16.264 13.212 1.243 1.00 83.81 101 GLY A O 1
ATOM 764 N N . GLY A 1 102 ? -14.260 12.210 1.361 1.00 84.31 102 GLY A N 1
ATOM 765 C CA . GLY A 1 102 ? -13.516 13.408 1.757 1.00 84.31 102 GLY A CA 1
ATOM 766 C C . GLY A 1 102 ? -13.792 13.882 3.186 1.00 84.31 102 GLY A C 1
ATOM 767 O O . GLY A 1 102 ? -13.517 15.036 3.500 1.00 84.31 102 GLY A O 1
ATOM 768 N N . ALA A 1 103 ? -14.319 13.014 4.057 1.00 83.69 103 ALA A N 1
ATOM 769 C CA . ALA A 1 103 ? -14.656 13.377 5.436 1.00 83.69 103 ALA A CA 1
ATOM 770 C C . ALA A 1 103 ? -13.420 13.670 6.309 1.00 83.69 103 ALA A C 1
ATOM 772 O O . ALA A 1 103 ? -13.536 14.337 7.334 1.00 83.69 103 ALA A O 1
ATOM 773 N N . VAL A 1 104 ? -12.236 13.194 5.905 1.00 85.62 104 VAL A N 1
ATOM 774 C CA . VAL A 1 104 ? -10.969 13.445 6.602 1.00 85.62 104 VAL A CA 1
ATOM 775 C C . VAL A 1 104 ? -10.079 14.346 5.751 1.00 85.62 104 VAL A C 1
ATOM 777 O O . VAL A 1 104 ? -9.482 13.920 4.761 1.00 85.62 104 VAL A O 1
ATOM 780 N N . THR A 1 105 ? -9.972 15.612 6.146 1.00 84.25 105 THR A N 1
ATOM 781 C CA . THR A 1 105 ? -9.194 16.619 5.415 1.00 84.25 105 THR A CA 1
ATOM 782 C C . THR A 1 105 ? -7.714 16.244 5.330 1.00 84.25 105 THR A C 1
ATOM 784 O O . THR A 1 105 ? -7.089 15.872 6.321 1.00 84.25 105 THR A O 1
ATOM 787 N N . GLY A 1 106 ? -7.134 16.394 4.137 1.00 82.12 106 GLY A N 1
ATOM 788 C CA . GLY A 1 106 ? -5.709 16.153 3.893 1.00 82.12 106 GLY A CA 1
ATOM 789 C C . GLY A 1 106 ? -5.333 14.686 3.685 1.00 82.12 106 GLY A C 1
ATOM 790 O O . GLY A 1 106 ? -4.170 14.416 3.398 1.00 82.12 106 GLY A O 1
ATOM 791 N N . TRP A 1 107 ? -6.295 13.761 3.769 1.00 86.38 107 TRP A N 1
ATOM 792 C CA . TRP A 1 107 ? -6.076 12.333 3.557 1.00 86.38 107 TRP A CA 1
ATOM 793 C C . TRP A 1 107 ? -6.918 11.793 2.408 1.00 86.38 107 TRP A C 1
ATOM 795 O O . TRP A 1 107 ? -8.060 12.196 2.200 1.00 86.38 107 TRP A O 1
ATOM 805 N N . ARG A 1 108 ? -6.334 10.875 1.640 1.00 87.12 108 ARG A N 1
ATOM 806 C CA . ARG A 1 108 ? -6.972 10.205 0.506 1.00 87.12 108 ARG A CA 1
ATOM 807 C C . ARG A 1 108 ? -6.651 8.719 0.525 1.00 87.12 108 ARG A C 1
ATOM 809 O O . ARG A 1 108 ? -5.584 8.310 0.985 1.00 87.12 108 ARG A O 1
ATOM 816 N N . LEU A 1 109 ? -7.575 7.923 0.001 1.00 88.06 109 LEU A N 1
ATOM 817 C CA . LEU A 1 109 ? -7.386 6.487 -0.163 1.00 88.06 109 LEU A CA 1
ATOM 818 C C . LEU A 1 109 ? -6.405 6.209 -1.312 1.00 88.06 109 LEU A C 1
ATOM 820 O O . LEU A 1 109 ? -6.524 6.798 -2.386 1.00 88.06 109 LEU A O 1
ATOM 824 N N . HIS A 1 110 ? -5.457 5.299 -1.094 1.00 85.31 110 HIS A N 1
ATOM 825 C CA . HIS A 1 110 ? -4.613 4.775 -2.158 1.00 85.31 110 HIS A CA 1
ATOM 826 C C . HIS A 1 110 ? -5.467 3.956 -3.138 1.00 85.31 110 HIS A C 1
ATOM 828 O O . HIS A 1 110 ? -6.119 2.999 -2.706 1.00 85.31 110 HIS A O 1
ATOM 834 N N . PRO A 1 111 ? -5.473 4.305 -4.431 1.00 79.75 111 PRO A N 1
ATOM 835 C CA . PRO A 1 111 ? -6.246 3.582 -5.425 1.00 79.75 111 PRO A CA 1
ATOM 836 C C . PRO A 1 111 ? -5.607 2.225 -5.698 1.00 79.75 111 PRO A C 1
ATOM 838 O O . PRO A 1 111 ? -4.419 2.132 -5.994 1.00 79.75 111 PRO A O 1
ATOM 841 N N . LEU A 1 112 ? -6.423 1.182 -5.606 1.00 78.19 112 LEU A N 1
ATOM 842 C CA . LEU A 1 112 ? -6.090 -0.148 -6.095 1.00 78.19 112 LEU A CA 1
ATOM 843 C C . LEU A 1 112 ? -6.667 -0.320 -7.506 1.00 78.19 112 LEU A C 1
ATOM 845 O O . LEU A 1 112 ? -7.676 0.320 -7.821 1.00 78.19 112 LEU A O 1
ATOM 849 N N . PRO A 1 113 ? -6.063 -1.169 -8.351 1.00 72.88 113 PRO A N 1
ATOM 850 C CA . PRO A 1 113 ? -6.645 -1.513 -9.641 1.00 72.88 113 PRO A CA 1
ATOM 851 C C . PRO A 1 113 ? -8.031 -2.150 -9.460 1.00 72.88 113 PRO A C 1
ATOM 853 O O . PRO A 1 113 ? -8.285 -2.855 -8.484 1.00 72.88 113 PRO A O 1
ATOM 856 N N . GLU A 1 114 ? -8.932 -1.907 -10.417 1.00 66.56 114 GLU A N 1
ATOM 857 C CA . GLU A 1 114 ? -10.299 -2.458 -10.392 1.00 66.56 114 GLU A CA 1
ATOM 858 C C . GLU A 1 114 ? -10.303 -3.990 -10.467 1.00 66.56 114 GLU A C 1
ATOM 860 O O . GLU A 1 114 ? -11.155 -4.652 -9.873 1.00 66.56 114 GLU A O 1
ATOM 865 N N . SER A 1 115 ? -9.319 -4.560 -11.166 1.00 74.06 115 SER A N 1
ATOM 866 C CA . SER A 1 115 ? -9.058 -5.993 -11.159 1.00 74.06 115 SER A CA 1
ATOM 867 C C . SER A 1 115 ? -8.124 -6.323 -10.003 1.00 74.06 115 SER A C 1
ATOM 869 O O . SER A 1 115 ? -6.965 -5.917 -10.009 1.00 74.06 115 SER A O 1
ATOM 871 N N . THR A 1 116 ? -8.623 -7.087 -9.035 1.00 79.44 116 THR A N 1
ATOM 872 C CA . THR A 1 116 ? -7.821 -7.589 -7.916 1.00 79.44 116 THR A CA 1
ATOM 873 C C . THR A 1 116 ? -7.613 -9.089 -8.048 1.00 79.44 116 THR A C 1
ATOM 875 O O . THR A 1 116 ? -8.544 -9.854 -8.312 1.00 79.44 116 THR A O 1
ATOM 878 N N . THR A 1 117 ? -6.373 -9.523 -7.855 1.00 83.50 117 THR A N 1
ATOM 879 C CA . THR A 1 117 ? -6.008 -10.932 -7.831 1.00 83.50 117 THR A CA 1
ATOM 880 C C . THR A 1 117 ? -6.215 -11.463 -6.418 1.00 83.50 117 THR A C 1
ATOM 882 O O . THR A 1 117 ? -5.604 -10.945 -5.481 1.00 83.50 117 THR A O 1
ATOM 885 N N . PRO A 1 118 ? -7.012 -12.525 -6.213 1.00 85.88 118 PRO A N 1
ATOM 886 C CA . PRO A 1 118 ? -7.212 -13.090 -4.884 1.00 85.88 118 PRO A CA 1
ATOM 887 C C . PRO A 1 118 ? -5.899 -13.561 -4.247 1.00 85.88 118 PRO A C 1
ATOM 889 O O . PRO A 1 118 ? -5.120 -14.260 -4.885 1.00 85.88 118 PRO A O 1
ATOM 892 N N . LEU A 1 119 ? -5.682 -13.286 -2.958 1.00 87.56 119 LEU A N 1
ATOM 893 C CA . LEU A 1 119 ? -4.425 -13.612 -2.267 1.00 87.56 119 LEU A CA 1
ATOM 894 C C . LEU A 1 119 ? -4.046 -15.104 -2.355 1.00 87.56 119 LEU A C 1
ATOM 896 O O . LEU A 1 119 ? -2.866 -15.454 -2.401 1.00 87.56 119 LEU A O 1
ATOM 900 N N . HIS A 1 120 ? -5.036 -16.004 -2.382 1.00 84.88 120 HIS A N 1
ATOM 901 C CA . HIS A 1 120 ? -4.811 -17.453 -2.422 1.00 84.88 120 HIS A CA 1
ATOM 902 C C . HIS A 1 120 ? -4.036 -17.925 -3.660 1.00 84.88 120 HIS A C 1
ATOM 904 O O . HIS A 1 120 ? -3.432 -18.998 -3.608 1.00 84.88 120 HIS A O 1
ATOM 910 N N . THR A 1 121 ? -3.994 -17.129 -4.734 1.00 84.81 121 THR A N 1
ATOM 911 C CA . THR A 1 121 ? -3.180 -17.411 -5.925 1.00 84.81 121 THR A CA 1
ATOM 912 C C . THR A 1 121 ? -1.679 -17.390 -5.624 1.00 84.81 121 THR A C 1
ATOM 914 O O . THR A 1 121 ? -0.913 -18.037 -6.335 1.00 84.81 121 THR A O 1
ATOM 917 N N . LEU A 1 122 ? -1.248 -16.741 -4.531 1.00 83.75 122 LEU A N 1
ATOM 918 C CA . LEU A 1 122 ? 0.149 -16.732 -4.086 1.00 83.75 122 LEU A CA 1
ATOM 919 C C . LEU A 1 122 ? 0.567 -18.006 -3.351 1.00 83.75 122 LEU A C 1
ATOM 921 O O . LEU A 1 122 ? 1.762 -18.233 -3.197 1.00 83.75 122 LEU A O 1
ATOM 925 N N . ARG A 1 123 ? -0.364 -18.860 -2.897 1.00 83.12 123 ARG A N 1
ATOM 926 C CA . ARG A 1 123 ? -0.030 -20.087 -2.142 1.00 83.12 123 ARG A CA 1
ATOM 927 C C . ARG A 1 123 ? 1.050 -20.978 -2.776 1.00 83.12 123 ARG A C 1
ATOM 929 O O . ARG A 1 123 ? 1.884 -21.465 -2.020 1.00 83.12 123 ARG A O 1
ATOM 936 N N . PRO A 1 124 ? 1.059 -21.238 -4.098 1.00 82.06 124 PRO A N 1
ATOM 937 C CA . PRO A 1 124 ? 2.112 -22.044 -4.712 1.00 82.06 124 PRO A CA 1
ATOM 938 C C . PRO A 1 124 ? 3.447 -21.300 -4.872 1.00 82.06 124 PRO A C 1
ATOM 940 O O . PRO A 1 124 ? 4.476 -21.954 -5.007 1.00 82.06 124 PRO A O 1
ATOM 943 N N . ARG A 1 125 ? 3.444 -19.960 -4.868 1.00 80.62 125 ARG A N 1
ATOM 944 C CA . ARG A 1 125 ? 4.625 -19.117 -5.146 1.00 80.62 125 ARG A CA 1
ATOM 945 C C . ARG A 1 125 ? 5.270 -18.541 -3.883 1.00 80.62 125 ARG A C 1
ATOM 947 O O . ARG A 1 125 ? 6.433 -18.155 -3.893 1.00 80.62 125 ARG A O 1
ATOM 954 N N . LEU A 1 126 ? 4.522 -18.488 -2.786 1.00 85.06 126 LEU A N 1
ATOM 955 C CA . LEU A 1 126 ? 4.931 -17.897 -1.522 1.00 85.06 126 LEU A CA 1
ATOM 956 C C . LEU A 1 126 ? 4.999 -18.972 -0.434 1.00 85.06 126 LEU A C 1
ATOM 958 O O . LEU A 1 126 ? 4.098 -19.797 -0.298 1.00 85.06 126 LEU A O 1
ATOM 962 N N . GLU A 1 127 ? 6.046 -18.941 0.393 1.00 87.88 127 GLU A N 1
ATOM 963 C CA . GLU A 1 127 ? 6.159 -19.866 1.523 1.00 87.88 127 GLU A CA 1
ATOM 964 C C . GLU A 1 127 ? 4.910 -19.797 2.424 1.00 87.88 127 GLU A C 1
ATOM 966 O O . GLU A 1 127 ? 4.447 -18.710 2.785 1.00 87.88 127 GLU A O 1
ATOM 971 N N . SER A 1 128 ? 4.410 -20.951 2.883 1.00 89.81 128 SER A N 1
ATOM 972 C CA . SER A 1 128 ? 3.174 -21.037 3.680 1.00 89.81 128 SER A CA 1
ATOM 973 C C . SER A 1 128 ? 3.170 -20.119 4.905 1.00 89.81 128 SER A C 1
ATOM 975 O O . SER A 1 128 ? 2.124 -19.604 5.296 1.00 89.81 128 SER A O 1
ATOM 977 N N . ARG A 1 129 ? 4.336 -19.880 5.522 1.00 91.31 129 ARG A N 1
ATOM 978 C CA . ARG A 1 129 ? 4.458 -18.956 6.661 1.00 91.31 129 ARG A CA 1
ATOM 979 C C . ARG A 1 129 ? 4.164 -17.500 6.286 1.00 91.31 129 ARG A C 1
ATOM 981 O O . ARG A 1 129 ? 3.560 -16.796 7.085 1.00 91.31 129 ARG A O 1
ATOM 988 N N . PHE A 1 130 ? 4.567 -17.067 5.094 1.00 91.31 130 PHE A N 1
ATOM 989 C CA . PHE A 1 130 ? 4.375 -15.706 4.596 1.00 91.31 130 PHE A CA 1
ATOM 990 C C . PHE A 1 130 ? 2.945 -15.515 4.094 1.00 91.31 130 PHE A C 1
ATOM 992 O O . PHE A 1 130 ? 2.322 -14.508 4.416 1.00 91.31 130 PHE A O 1
ATOM 999 N N . TYR A 1 131 ? 2.382 -16.524 3.424 1.00 91.31 131 TYR A N 1
ATOM 1000 C CA . TYR A 1 131 ? 0.959 -16.531 3.085 1.00 91.31 131 TYR A CA 1
ATOM 1001 C C . TYR A 1 131 ? 0.088 -16.393 4.340 1.00 91.31 131 TYR A C 1
ATOM 1003 O O . TYR A 1 131 ? -0.755 -15.506 4.429 1.00 91.31 131 TYR A O 1
ATOM 1011 N N . ASN A 1 132 ? 0.336 -17.228 5.354 1.00 90.19 132 ASN A N 1
ATOM 1012 C CA . ASN A 1 132 ? -0.417 -17.185 6.607 1.00 90.19 132 ASN A CA 1
ATOM 1013 C C . ASN A 1 132 ? -0.235 -15.862 7.359 1.00 90.19 132 ASN A C 1
ATOM 1015 O O . ASN A 1 132 ? -1.109 -15.481 8.132 1.00 90.19 132 ASN A O 1
ATOM 1019 N N . LEU A 1 133 ? 0.899 -15.181 7.181 1.00 90.81 133 LEU A N 1
ATOM 1020 C CA . LEU A 1 133 ? 1.113 -13.858 7.751 1.00 90.81 133 LEU A CA 1
ATOM 1021 C C . LEU A 1 133 ? 0.180 -12.831 7.098 1.00 90.81 133 LEU A C 1
ATOM 1023 O O . LEU A 1 133 ? -0.482 -12.094 7.821 1.00 90.81 133 LEU A O 1
ATOM 1027 N N . LEU A 1 134 ? 0.084 -12.815 5.768 1.00 91.06 134 LEU A N 1
ATOM 1028 C CA . LEU A 1 134 ? -0.824 -11.929 5.029 1.00 91.06 134 LEU A CA 1
ATOM 1029 C C . LEU A 1 134 ? -2.294 -12.235 5.361 1.00 91.06 134 LEU A C 1
ATOM 1031 O O . LEU A 1 134 ? -3.030 -11.353 5.797 1.00 91.06 134 LEU A O 1
ATOM 1035 N N . ASP A 1 135 ? -2.689 -13.504 5.282 1.00 88.94 135 ASP A N 1
ATOM 1036 C CA . ASP A 1 135 ? -4.052 -13.967 5.576 1.00 88.94 135 ASP A CA 1
ATOM 1037 C C . ASP A 1 135 ? -4.511 -13.570 6.995 1.00 88.94 135 ASP A C 1
ATOM 1039 O O . ASP A 1 135 ? -5.601 -13.040 7.199 1.00 88.94 135 ASP A O 1
ATOM 1043 N N . ARG A 1 136 ? -3.638 -13.722 8.001 1.00 87.62 136 ARG A N 1
ATOM 1044 C CA . ARG A 1 136 ? -3.957 -13.346 9.392 1.00 87.62 136 ARG A CA 1
ATOM 1045 C C . ARG A 1 136 ? -4.074 -11.844 9.621 1.00 87.62 136 ARG A C 1
ATOM 1047 O O . ARG A 1 136 ? -4.748 -11.456 10.571 1.00 87.62 136 ARG A O 1
ATOM 1054 N N . ASN A 1 137 ? -3.407 -11.032 8.806 1.00 86.81 137 ASN A N 1
ATOM 1055 C CA . ASN A 1 137 ? -3.499 -9.574 8.869 1.00 86.81 137 ASN A CA 1
ATOM 1056 C C . ASN A 1 137 ? -4.638 -9.021 7.994 1.00 86.81 137 ASN A C 1
ATOM 1058 O O . ASN A 1 137 ? -4.815 -7.808 7.938 1.00 86.81 137 ASN A O 1
ATOM 1062 N N . GLY A 1 138 ? -5.431 -9.895 7.362 1.00 87.06 138 GLY A N 1
ATOM 1063 C CA . GLY A 1 138 ? -6.641 -9.517 6.636 1.00 87.06 138 GLY A CA 1
ATOM 1064 C C . GLY A 1 138 ? -6.414 -9.102 5.185 1.00 87.06 138 GLY A C 1
ATOM 1065 O O . GLY A 1 138 ? -7.325 -8.544 4.587 1.00 87.06 138 GLY A O 1
ATOM 1066 N N . PHE A 1 139 ? -5.238 -9.367 4.609 1.00 90.81 139 PHE A N 1
ATOM 1067 C CA . PHE A 1 139 ? -5.006 -9.136 3.182 1.00 90.81 139 PHE A CA 1
ATOM 1068 C C . PHE A 1 139 ? -5.910 -10.048 2.348 1.00 90.81 139 PHE A C 1
ATOM 1070 O O . PHE A 1 139 ? -5.997 -11.248 2.614 1.00 90.81 139 PHE A O 1
ATOM 1077 N N . THR A 1 140 ? -6.566 -9.487 1.335 1.00 89.25 140 THR A N 1
ATOM 1078 C CA . THR A 1 140 ? -7.510 -10.222 0.477 1.00 89.25 140 THR A CA 1
ATOM 1079 C C . THR A 1 140 ? -7.020 -10.370 -0.952 1.00 89.25 140 THR A C 1
ATOM 1081 O O . THR A 1 140 ? -7.339 -11.369 -1.603 1.00 89.25 140 THR A O 1
ATOM 1084 N N . SER A 1 141 ? -6.188 -9.438 -1.412 1.00 89.44 141 SER A N 1
ATOM 1085 C CA . SER A 1 141 ? -5.625 -9.436 -2.759 1.00 89.44 141 SER A CA 1
ATOM 1086 C C . SER A 1 141 ? -4.102 -9.324 -2.780 1.00 89.44 141 SER A C 1
ATOM 1088 O O . SER A 1 141 ? -3.457 -8.947 -1.796 1.00 89.44 141 SER A O 1
ATOM 1090 N N . VAL A 1 142 ? -3.520 -9.686 -3.921 1.00 88.44 142 VAL A N 1
ATOM 1091 C CA . VAL A 1 142 ? -2.081 -9.569 -4.181 1.00 88.44 142 VAL A CA 1
ATOM 1092 C C . VAL A 1 142 ? -1.674 -8.104 -4.284 1.00 88.44 142 VAL A C 1
ATOM 1094 O O . VAL A 1 142 ? -0.645 -7.709 -3.743 1.00 88.44 142 VAL A O 1
ATOM 1097 N N . GLU A 1 143 ? -2.505 -7.287 -4.919 1.00 86.25 143 GLU A N 1
ATOM 1098 C CA . GLU A 1 143 ? -2.258 -5.868 -5.144 1.00 86.25 143 GLU A CA 1
ATOM 1099 C C . GLU A 1 143 ? -2.256 -5.096 -3.821 1.00 86.25 143 GLU A C 1
ATOM 1101 O O . GLU A 1 143 ? -1.383 -4.257 -3.619 1.00 86.25 143 GLU A O 1
ATOM 1106 N N . GLU A 1 144 ? -3.132 -5.444 -2.869 1.00 88.69 144 GLU A N 1
ATOM 1107 C CA . GLU A 1 144 ? -3.062 -4.928 -1.491 1.00 88.69 144 GLU A CA 1
ATOM 1108 C C . GLU A 1 144 ? -1.721 -5.255 -0.820 1.00 88.69 144 GLU A C 1
ATOM 1110 O O . GLU A 1 144 ? -1.103 -4.404 -0.177 1.00 88.69 144 GLU A O 1
ATOM 1115 N N . ALA A 1 145 ? -1.250 -6.496 -0.966 1.00 89.25 145 ALA A N 1
ATOM 1116 C CA . ALA A 1 145 ? 0.008 -6.922 -0.363 1.00 89.25 145 ALA A CA 1
ATOM 1117 C C . ALA A 1 145 ? 1.209 -6.199 -0.992 1.00 89.25 145 ALA A C 1
ATOM 1119 O O . ALA A 1 145 ? 2.120 -5.775 -0.281 1.00 89.25 145 ALA A O 1
ATOM 1120 N N . ILE A 1 146 ? 1.202 -6.016 -2.312 1.00 87.50 146 ILE A N 1
ATOM 1121 C CA . ILE A 1 146 ? 2.274 -5.328 -3.036 1.00 87.50 146 ILE A CA 1
ATOM 1122 C C . ILE A 1 146 ? 2.243 -3.814 -2.771 1.00 87.50 146 ILE A C 1
ATOM 1124 O O . ILE A 1 146 ? 3.308 -3.222 -2.608 1.00 87.50 146 ILE A O 1
ATOM 1128 N N . ALA A 1 147 ? 1.069 -3.189 -2.658 1.00 86.00 147 ALA A N 1
ATOM 1129 C CA . ALA A 1 147 ? 0.938 -1.753 -2.398 1.00 86.00 147 ALA A CA 1
ATOM 1130 C C . ALA A 1 147 ? 1.414 -1.335 -0.993 1.00 86.00 147 ALA A C 1
ATOM 1132 O O . ALA A 1 147 ? 1.785 -0.181 -0.773 1.00 86.00 147 ALA A O 1
ATOM 1133 N N . ALA A 1 148 ? 1.422 -2.259 -0.029 1.00 87.88 148 ALA A N 1
ATOM 1134 C CA . ALA A 1 148 ? 1.870 -1.984 1.331 1.00 87.88 148 ALA A CA 1
ATOM 1135 C C . ALA A 1 148 ? 3.369 -1.611 1.374 1.00 87.88 148 ALA A C 1
ATOM 1137 O O . ALA A 1 148 ? 4.184 -2.396 0.898 1.00 87.88 148 ALA A O 1
ATOM 1138 N N . PRO A 1 149 ? 3.780 -0.478 1.978 1.00 84.88 149 PRO A N 1
ATOM 1139 C CA . PRO A 1 149 ? 5.188 -0.078 2.067 1.00 84.88 149 PRO A CA 1
ATOM 1140 C C . PRO A 1 149 ? 6.042 -1.050 2.885 1.00 84.88 149 PRO A C 1
ATOM 1142 O O . PRO A 1 149 ? 5.585 -1.590 3.891 1.00 84.88 149 PRO A O 1
ATOM 1145 N N . ASP A 1 150 ? 7.324 -1.188 2.537 1.00 87.12 150 ASP A N 1
ATOM 1146 C CA . ASP A 1 150 ? 8.262 -2.086 3.234 1.00 87.12 150 ASP A CA 1
ATOM 1147 C C . ASP A 1 150 ? 8.337 -1.793 4.738 1.00 87.12 150 ASP A C 1
ATOM 1149 O O . ASP A 1 150 ? 8.238 -2.701 5.564 1.00 87.12 150 ASP A O 1
ATOM 1153 N N . ALA A 1 151 ? 8.444 -0.511 5.102 1.00 82.56 151 ALA A N 1
ATOM 1154 C CA . ALA A 1 151 ? 8.485 -0.074 6.496 1.00 82.56 151 ALA A CA 1
ATOM 1155 C C . ALA A 1 151 ? 7.214 -0.458 7.270 1.00 82.56 151 ALA A C 1
ATOM 1157 O O . ALA A 1 151 ? 7.288 -0.763 8.458 1.00 82.56 151 ALA A O 1
ATOM 1158 N N . ALA A 1 152 ? 6.060 -0.475 6.602 1.00 84.31 152 ALA A N 1
ATOM 1159 C CA . ALA A 1 152 ? 4.788 -0.860 7.197 1.00 84.31 152 ALA A CA 1
ATOM 1160 C C . ALA A 1 152 ? 4.659 -2.387 7.316 1.00 84.31 152 ALA A C 1
ATOM 1162 O O . ALA A 1 152 ? 4.241 -2.898 8.354 1.00 84.31 152 ALA A O 1
ATOM 1163 N N . LEU A 1 153 ? 5.102 -3.129 6.296 1.00 87.94 153 LEU A N 1
ATOM 1164 C CA . LEU A 1 153 ? 5.154 -4.591 6.322 1.00 87.94 153 LEU A CA 1
ATOM 1165 C C . LEU A 1 153 ? 6.056 -5.106 7.447 1.00 87.94 153 LEU A C 1
ATOM 1167 O O . LEU A 1 153 ? 5.698 -6.071 8.114 1.00 87.94 153 LEU A O 1
ATOM 1171 N N . LEU A 1 154 ? 7.187 -4.446 7.705 1.00 87.75 154 LEU A N 1
ATOM 1172 C CA . LEU A 1 154 ? 8.100 -4.793 8.801 1.00 87.75 154 LEU A CA 1
ATOM 1173 C C . LEU A 1 154 ? 7.513 -4.547 10.201 1.00 87.75 154 LEU A C 1
ATOM 1175 O O . LEU A 1 154 ? 8.033 -5.096 11.169 1.00 87.75 154 LEU A O 1
ATOM 1179 N N . GLN A 1 155 ? 6.434 -3.766 10.326 1.00 85.31 155 GLN A N 1
ATOM 1180 C CA . GLN A 1 155 ? 5.725 -3.579 11.600 1.00 85.31 155 GLN A CA 1
ATOM 1181 C C . GLN A 1 155 ? 4.778 -4.745 11.913 1.00 85.31 155 GLN A C 1
ATOM 1183 O O . GLN A 1 155 ? 4.322 -4.888 13.048 1.00 85.31 155 GLN A O 1
ATOM 1188 N N . LEU A 1 156 ? 4.490 -5.616 10.940 1.00 87.75 156 LEU A N 1
ATOM 1189 C CA . LEU A 1 156 ? 3.679 -6.802 11.181 1.00 87.75 156 LEU A CA 1
ATOM 1190 C C . LEU A 1 156 ? 4.439 -7.798 12.058 1.00 87.75 156 LEU A C 1
ATOM 1192 O O . LEU A 1 156 ? 5.626 -8.078 11.877 1.00 87.75 156 LEU A O 1
ATOM 1196 N N . ARG A 1 157 ? 3.729 -8.404 13.007 1.00 85.25 157 ARG A N 1
ATOM 1197 C CA . ARG A 1 157 ? 4.332 -9.382 13.910 1.00 85.25 157 ARG A CA 1
ATOM 1198 C C . ARG A 1 157 ? 4.853 -10.585 13.118 1.00 85.25 157 ARG A C 1
ATOM 1200 O O . ARG A 1 157 ? 4.083 -11.250 12.436 1.00 85.25 157 ARG A O 1
ATOM 1207 N N . HIS A 1 158 ? 6.138 -10.903 13.281 1.00 87.50 158 HIS A N 1
ATOM 1208 C CA . HIS A 1 158 ? 6.853 -11.955 12.540 1.00 87.50 158 HIS A CA 1
ATOM 1209 C C . HIS A 1 158 ? 7.131 -11.650 11.057 1.00 87.50 158 HIS A C 1
ATOM 1211 O O . HIS A 1 158 ? 7.602 -12.538 10.341 1.00 87.50 158 HIS A O 1
ATOM 1217 N N . ALA A 1 159 ? 6.916 -10.413 10.600 1.00 87.69 159 ALA A N 1
ATOM 1218 C CA . ALA A 1 159 ? 7.508 -9.942 9.357 1.00 87.69 159 ALA A CA 1
ATOM 1219 C C . ALA A 1 159 ? 8.987 -9.608 9.572 1.00 87.69 159 ALA A C 1
ATOM 1221 O O . ALA A 1 159 ? 9.374 -9.004 10.568 1.00 87.69 159 ALA A O 1
ATOM 1222 N N . GLY A 1 160 ? 9.822 -10.001 8.617 1.00 87.56 160 GLY A N 1
ATOM 1223 C CA . GLY A 1 160 ? 11.229 -9.619 8.580 1.00 87.56 160 GLY A CA 1
ATOM 1224 C C . GLY A 1 160 ? 11.675 -9.324 7.151 1.00 87.56 160 GLY A C 1
ATOM 1225 O O . GLY A 1 160 ? 10.905 -9.551 6.216 1.00 87.56 160 GLY A O 1
ATOM 1226 N N . PRO A 1 161 ? 12.929 -8.895 6.941 1.00 89.00 161 PRO A N 1
ATOM 1227 C CA . PRO A 1 161 ? 13.424 -8.520 5.613 1.00 89.00 161 PRO A CA 1
ATOM 1228 C C . PRO A 1 161 ? 13.253 -9.621 4.558 1.00 89.00 161 PRO A C 1
ATOM 1230 O O . PRO A 1 161 ? 12.947 -9.338 3.407 1.00 89.00 161 PRO A O 1
ATOM 1233 N N . ARG A 1 162 ? 13.361 -10.898 4.959 1.00 88.81 162 ARG A N 1
ATOM 1234 C CA . ARG A 1 162 ? 13.123 -12.051 4.070 1.00 88.81 162 ARG A CA 1
ATOM 1235 C C . ARG A 1 162 ? 11.686 -12.138 3.555 1.00 88.81 162 ARG A C 1
ATOM 1237 O O . ARG A 1 162 ? 11.485 -12.556 2.424 1.00 88.81 162 ARG A O 1
ATOM 1244 N N . PHE A 1 163 ? 10.710 -11.779 4.384 1.00 90.94 163 PHE A N 1
ATOM 1245 C CA . PHE A 1 163 ? 9.304 -11.748 3.983 1.00 90.94 163 PHE A CA 1
ATOM 1246 C C . PHE A 1 163 ? 9.068 -10.647 2.949 1.00 90.94 163 PHE A C 1
ATOM 1248 O O . PHE A 1 163 ? 8.488 -10.913 1.901 1.00 90.94 163 PHE A O 1
ATOM 1255 N N . VAL A 1 164 ? 9.584 -9.444 3.214 1.00 89.75 164 VAL A N 1
ATOM 1256 C CA . VAL A 1 164 ? 9.473 -8.307 2.290 1.00 89.75 164 VAL A CA 1
ATOM 1257 C C . VAL A 1 164 ? 10.150 -8.629 0.959 1.00 89.75 164 VAL A C 1
ATOM 1259 O O . VAL A 1 164 ? 9.529 -8.480 -0.086 1.00 89.75 164 VAL A O 1
ATOM 1262 N N . ALA A 1 165 ? 11.373 -9.165 0.983 1.00 85.94 165 ALA A N 1
ATOM 1263 C CA . ALA A 1 165 ? 12.084 -9.563 -0.230 1.00 85.94 165 ALA A CA 1
ATOM 1264 C C . ALA A 1 165 ? 11.318 -10.622 -1.043 1.00 85.94 165 ALA A C 1
ATOM 1266 O O . ALA A 1 165 ? 11.232 -10.506 -2.261 1.00 85.94 165 ALA A O 1
ATOM 1267 N N . ALA A 1 166 ? 10.721 -11.620 -0.380 1.00 87.69 166 ALA A N 1
ATOM 1268 C CA . ALA A 1 166 ? 9.893 -12.619 -1.052 1.00 87.69 166 ALA A CA 1
ATOM 1269 C C . ALA A 1 166 ? 8.659 -11.984 -1.713 1.00 87.69 166 ALA A C 1
ATOM 1271 O O . ALA A 1 166 ? 8.351 -12.297 -2.858 1.00 87.69 166 ALA A O 1
ATOM 1272 N N . LEU A 1 167 ? 7.987 -11.058 -1.025 1.00 88.44 167 LEU A N 1
ATOM 1273 C CA . LEU A 1 167 ? 6.818 -10.364 -1.564 1.00 88.44 167 LEU A CA 1
ATOM 1274 C C . LEU A 1 167 ? 7.174 -9.449 -2.744 1.00 88.44 167 LEU A C 1
ATOM 1276 O O . LEU A 1 167 ? 6.453 -9.410 -3.736 1.00 88.44 167 LEU A O 1
ATOM 1280 N N . ARG A 1 168 ? 8.309 -8.746 -2.671 1.00 87.06 168 ARG A N 1
ATOM 1281 C CA . ARG A 1 168 ? 8.811 -7.896 -3.762 1.00 87.06 168 ARG A CA 1
ATOM 1282 C C . ARG A 1 168 ? 9.296 -8.700 -4.960 1.00 87.06 168 ARG A C 1
ATOM 1284 O O . ARG A 1 168 ? 9.100 -8.259 -6.084 1.00 87.06 168 ARG A O 1
ATOM 1291 N N . GLY A 1 169 ? 9.854 -9.889 -4.734 1.00 82.50 169 GLY A N 1
ATOM 1292 C CA . GLY A 1 169 ? 10.207 -10.818 -5.807 1.00 82.50 169 GLY A CA 1
ATOM 1293 C C . GLY A 1 169 ? 9.004 -11.206 -6.671 1.00 82.50 169 GLY A C 1
ATOM 1294 O O . GLY A 1 169 ? 9.135 -11.289 -7.886 1.00 82.50 169 GLY A O 1
ATOM 1295 N N . LEU A 1 170 ? 7.819 -11.342 -6.063 1.00 77.88 170 LEU A N 1
ATOM 1296 C CA . LEU A 1 170 ? 6.576 -11.649 -6.780 1.00 77.88 170 LEU A CA 1
ATOM 1297 C C . LEU A 1 170 ? 6.082 -10.480 -7.644 1.00 77.88 170 LEU A C 1
ATOM 1299 O O . LEU A 1 170 ? 5.510 -10.703 -8.704 1.00 77.88 170 LEU A O 1
ATOM 1303 N N . ALA A 1 171 ? 6.328 -9.235 -7.228 1.00 70.31 171 ALA A N 1
ATOM 1304 C CA . ALA A 1 171 ? 5.924 -8.053 -7.991 1.00 70.31 171 ALA A CA 1
ATOM 1305 C C . ALA A 1 171 ? 6.690 -7.895 -9.321 1.00 70.31 171 ALA A C 1
ATOM 1307 O O . ALA A 1 171 ? 6.234 -7.162 -10.194 1.00 70.31 171 ALA A O 1
ATOM 1308 N N . GLY A 1 172 ? 7.839 -8.566 -9.472 1.00 58.09 172 GLY A N 1
ATOM 1309 C CA . GLY A 1 172 ? 8.646 -8.570 -10.695 1.00 58.09 172 GLY A CA 1
ATOM 1310 C C . GLY A 1 172 ? 8.339 -9.715 -11.667 1.00 58.09 172 GLY A C 1
ATOM 1311 O O . GLY A 1 172 ? 8.989 -9.797 -12.710 1.00 58.09 172 GLY A O 1
ATOM 1312 N N . GLU A 1 173 ? 7.398 -10.612 -11.347 1.00 58.47 173 GLU A N 1
ATOM 1313 C CA . GLU A 1 173 ? 7.013 -11.708 -12.242 1.00 58.47 173 GLU A CA 1
ATOM 1314 C C . GLU A 1 173 ? 6.005 -11.231 -13.305 1.00 58.47 173 GLU A C 1
ATOM 1316 O O . GLU A 1 173 ? 4.988 -10.627 -12.957 1.00 58.47 173 GLU A O 1
ATOM 1321 N N . PRO A 1 174 ? 6.222 -11.548 -14.597 1.00 47.38 174 PRO A N 1
ATOM 1322 C CA . PRO A 1 174 ? 5.417 -11.023 -15.704 1.00 47.38 174 PRO A CA 1
ATOM 1323 C C . PRO A 1 174 ? 3.921 -11.371 -15.608 1.00 47.38 174 PRO A C 1
ATOM 1325 O O . PRO A 1 174 ? 3.098 -10.567 -16.029 1.00 47.38 174 PRO A O 1
ATOM 1328 N N . ASP A 1 175 ? 3.573 -12.503 -14.986 1.00 52.22 175 ASP A N 1
ATOM 1329 C CA . ASP A 1 175 ? 2.185 -12.928 -14.723 1.00 52.22 175 ASP A CA 1
ATOM 1330 C C . ASP A 1 175 ? 1.444 -12.045 -13.702 1.00 52.22 175 ASP A C 1
ATOM 1332 O O . ASP A 1 175 ? 0.218 -12.040 -13.663 1.00 52.22 175 ASP A O 1
ATOM 1336 N N . ILE A 1 176 ? 2.173 -11.344 -12.829 1.00 51.94 176 ILE A N 1
ATOM 1337 C CA . ILE A 1 176 ? 1.616 -10.487 -11.770 1.00 51.94 176 ILE A CA 1
ATOM 1338 C C . ILE A 1 176 ? 1.707 -9.009 -12.198 1.00 51.94 176 ILE A C 1
ATOM 1340 O O . ILE A 1 176 ? 0.870 -8.189 -11.819 1.00 51.94 176 ILE A O 1
ATOM 1344 N N . CYS A 1 177 ? 2.676 -8.667 -13.057 1.00 42.53 177 CYS A N 1
ATOM 1345 C CA . CYS A 1 177 ? 2.875 -7.317 -13.589 1.00 42.53 177 CYS A CA 1
ATOM 1346 C C . CYS A 1 177 ? 1.766 -6.828 -14.538 1.00 42.53 177 CYS A C 1
ATOM 1348 O O . CYS A 1 177 ? 1.638 -5.617 -14.711 1.00 42.53 177 CYS A O 1
ATOM 1350 N N . GLU A 1 178 ? 0.962 -7.709 -15.145 1.00 40.59 178 GLU A N 1
ATOM 1351 C CA . GLU A 1 178 ? -0.146 -7.279 -16.021 1.00 40.59 178 GLU A CA 1
ATOM 1352 C C . GLU A 1 178 ? -1.310 -6.634 -15.234 1.00 40.59 178 GLU A C 1
ATOM 1354 O O . GLU A 1 178 ? -2.151 -5.951 -15.815 1.00 40.59 178 GLU A O 1
ATOM 1359 N N . LEU A 1 179 ? -1.327 -6.778 -13.901 1.00 41.97 179 LEU A N 1
ATOM 1360 C CA . LEU A 1 179 ? -2.438 -6.360 -13.036 1.00 41.97 179 LEU A CA 1
ATOM 1361 C C . LEU A 1 179 ? -2.113 -5.185 -12.103 1.00 41.97 179 LEU A C 1
ATOM 1363 O O . LEU A 1 179 ? -3.020 -4.596 -11.519 1.00 41.97 179 LEU A O 1
ATOM 1367 N N . VAL A 1 180 ? -0.851 -4.753 -12.019 1.00 39.53 180 VAL A N 1
ATOM 1368 C CA . VAL A 1 180 ? -0.470 -3.538 -11.276 1.00 39.53 180 VAL A CA 1
ATOM 1369 C C . VAL A 1 180 ? -0.514 -2.335 -12.220 1.00 39.53 180 VAL A C 1
ATOM 1371 O O . VAL A 1 180 ? 0.504 -1.783 -12.640 1.00 39.53 180 VAL A O 1
ATOM 1374 N N . VAL A 1 181 ? -1.729 -1.925 -12.586 1.00 42.12 181 VAL A N 1
ATOM 1375 C CA . VAL A 1 181 ? -1.955 -0.668 -13.309 1.00 42.12 181 VAL A CA 1
ATOM 1376 C C . VAL A 1 181 ? -1.900 0.492 -12.314 1.00 42.12 181 VAL A C 1
ATOM 1378 O O . VAL A 1 181 ? -2.863 0.800 -11.621 1.00 42.12 181 VAL A O 1
ATOM 1381 N N . THR A 1 182 ? -0.708 1.087 -12.247 1.00 41.12 182 THR A N 1
ATOM 1382 C CA . THR A 1 182 ? -0.396 2.515 -12.054 1.00 41.12 182 THR A CA 1
ATOM 1383 C C . THR A 1 182 ? -1.394 3.367 -11.257 1.00 41.12 182 THR A C 1
ATOM 1385 O O . THR A 1 182 ? -2.436 3.786 -11.759 1.00 41.12 182 THR A O 1
ATOM 1388 N N . ASN A 1 183 ? -0.960 3.738 -10.051 1.00 40.50 183 ASN A N 1
ATOM 1389 C CA . ASN A 1 183 ? -1.267 4.979 -9.329 1.00 40.50 183 ASN A CA 1
ATOM 1390 C C . ASN A 1 183 ? -1.712 6.116 -10.286 1.00 40.50 183 ASN A C 1
ATOM 1392 O O . ASN A 1 183 ? -0.969 6.425 -11.208 1.00 40.50 183 ASN A O 1
ATOM 1396 N N . PRO A 1 184 ? -2.838 6.819 -10.087 1.00 40.03 184 PRO A N 1
ATOM 1397 C CA . PRO A 1 184 ? -3.257 7.931 -10.942 1.00 40.03 184 PRO A CA 1
ATOM 1398 C C . PRO A 1 184 ? -2.275 9.106 -10.894 1.00 40.03 184 PRO A C 1
ATOM 1400 O O . PRO A 1 184 ? -2.173 9.840 -11.871 1.00 40.03 184 PRO A O 1
ATOM 1403 N N . THR A 1 185 ? -1.505 9.247 -9.811 1.00 42.62 185 THR A N 1
ATOM 1404 C CA . THR A 1 185 ? -0.371 10.179 -9.732 1.00 42.62 185 THR A CA 1
ATOM 1405 C C . THR A 1 185 ? 0.798 9.709 -10.598 1.00 42.62 185 THR A C 1
ATOM 1407 O O . THR A 1 185 ? 1.381 10.527 -11.292 1.00 42.62 185 THR A O 1
ATOM 1410 N N . ASP A 1 186 ? 1.067 8.399 -10.661 1.00 45.56 186 ASP A N 1
ATOM 1411 C CA . ASP A 1 186 ? 2.069 7.810 -11.565 1.00 45.56 186 ASP A CA 1
ATOM 1412 C C . ASP A 1 186 ? 1.574 7.798 -13.019 1.00 45.56 186 ASP A C 1
ATOM 1414 O O . ASP A 1 186 ? 2.382 7.892 -13.930 1.00 45.56 186 ASP A O 1
ATOM 1418 N N . VAL A 1 187 ? 0.259 7.739 -13.273 1.00 49.19 187 VAL A N 1
ATOM 1419 C CA . VAL A 1 187 ? -0.338 7.927 -14.607 1.00 49.19 187 VAL A CA 1
ATOM 1420 C C . VAL A 1 187 ? -0.260 9.392 -15.017 1.00 49.19 187 VAL A C 1
ATOM 1422 O O . VAL A 1 187 ? 0.053 9.671 -16.169 1.00 49.19 187 VAL A O 1
ATOM 1425 N N . GLN A 1 188 ? -0.514 10.337 -14.106 1.00 51.78 188 GLN A N 1
ATOM 1426 C CA . GLN A 1 188 ? -0.352 11.766 -14.377 1.00 51.78 188 GLN A CA 1
ATOM 1427 C C . GLN A 1 188 ? 1.121 12.118 -14.601 1.00 51.78 188 GLN A C 1
ATOM 1429 O O . GLN A 1 188 ? 1.421 12.780 -15.592 1.00 51.78 188 GLN A O 1
ATOM 1434 N N . ASP A 1 189 ? 2.034 11.603 -13.780 1.00 67.44 189 ASP A N 1
ATOM 1435 C CA . ASP A 1 189 ? 3.476 11.781 -13.945 1.00 67.44 189 ASP A CA 1
ATOM 1436 C C . ASP A 1 189 ? 3.987 11.059 -15.193 1.00 67.44 189 ASP A C 1
ATOM 1438 O O . ASP A 1 189 ? 4.736 11.651 -15.962 1.00 67.44 189 ASP A O 1
ATOM 1442 N N . ALA A 1 190 ? 3.546 9.832 -15.486 1.00 71.19 190 ALA A N 1
ATOM 1443 C CA . ALA A 1 190 ? 3.918 9.128 -16.713 1.00 71.19 190 ALA A CA 1
ATOM 1444 C C . ALA A 1 190 ? 3.343 9.815 -17.952 1.00 71.19 190 ALA A C 1
ATOM 1446 O O . ALA A 1 190 ? 4.032 9.917 -18.961 1.00 71.19 190 ALA A O 1
ATOM 1447 N N . HIS A 1 191 ? 2.120 10.348 -17.899 1.00 73.69 191 HIS A N 1
ATOM 1448 C CA . HIS A 1 191 ? 1.542 11.109 -19.004 1.00 73.69 191 HIS A CA 1
ATOM 1449 C C . HIS A 1 191 ? 2.280 12.437 -19.204 1.00 73.69 191 HIS A C 1
ATOM 1451 O O . HIS A 1 191 ? 2.563 12.816 -20.343 1.00 73.69 191 HIS A O 1
ATOM 1457 N N . GLN A 1 192 ? 2.649 13.133 -18.126 1.00 76.81 192 GLN A N 1
ATOM 1458 C CA . GLN A 1 192 ? 3.476 14.341 -18.185 1.00 76.81 192 GLN A CA 1
ATOM 1459 C C . GLN A 1 192 ? 4.878 14.033 -18.724 1.00 76.81 192 GLN A C 1
ATOM 1461 O O . GLN A 1 192 ? 5.338 14.706 -19.644 1.00 76.81 192 GLN A O 1
ATOM 1466 N N . ARG A 1 193 ? 5.529 12.972 -18.238 1.00 82.75 193 ARG A N 1
ATOM 1467 C CA . ARG A 1 193 ? 6.849 12.503 -18.694 1.00 82.75 193 ARG A CA 1
ATOM 1468 C C . ARG A 1 193 ? 6.819 12.037 -20.144 1.00 82.75 193 ARG A C 1
ATOM 1470 O O . ARG A 1 193 ? 7.726 12.353 -20.906 1.00 82.75 193 ARG A O 1
ATOM 1477 N N . ARG A 1 194 ? 5.755 11.353 -20.562 1.00 84.94 194 ARG A N 1
ATOM 1478 C CA . ARG A 1 194 ? 5.517 10.967 -21.956 1.00 84.94 194 ARG A CA 1
ATOM 1479 C C . ARG A 1 194 ? 5.335 12.190 -22.840 1.00 84.94 194 ARG A C 1
ATOM 1481 O O . ARG A 1 194 ? 5.959 12.272 -23.889 1.00 84.94 194 ARG A O 1
ATOM 1488 N N . THR A 1 195 ? 4.526 13.156 -22.408 1.00 84.19 195 THR A N 1
ATOM 1489 C CA . THR A 1 195 ? 4.327 14.423 -23.130 1.00 84.19 195 THR A CA 1
ATOM 1490 C C . THR A 1 195 ? 5.648 15.184 -23.262 1.00 84.19 195 THR A C 1
ATOM 1492 O O . THR A 1 195 ? 5.963 15.686 -24.335 1.00 84.19 195 THR A O 1
ATOM 1495 N N . TYR A 1 196 ? 6.459 15.200 -22.205 1.00 83.06 196 TYR A N 1
ATOM 1496 C CA . TYR A 1 196 ? 7.796 15.789 -22.196 1.00 83.06 196 TYR A CA 1
ATOM 1497 C C . TYR A 1 196 ? 8.763 15.093 -23.169 1.00 83.06 196 TYR A C 1
ATOM 1499 O O . TYR A 1 196 ? 9.420 15.767 -23.958 1.00 83.06 196 TYR A O 1
ATOM 1507 N N . LEU A 1 197 ? 8.815 13.756 -23.172 1.00 84.31 197 LEU A N 1
ATOM 1508 C CA . LEU A 1 197 ? 9.636 12.973 -24.106 1.00 84.31 197 LEU A CA 1
ATOM 1509 C C . LEU A 1 197 ? 9.187 13.166 -25.560 1.00 84.31 197 LEU A C 1
ATOM 1511 O O . LEU A 1 197 ? 10.016 13.405 -26.433 1.00 84.31 197 LEU A O 1
ATOM 1515 N N . LEU A 1 198 ? 7.879 13.126 -25.823 1.00 85.00 198 LEU A N 1
ATOM 1516 C CA . LEU A 1 198 ? 7.317 13.360 -27.156 1.00 85.00 198 LEU A CA 1
ATOM 1517 C C . LEU A 1 198 ? 7.530 14.801 -27.639 1.00 85.00 198 LEU A C 1
ATOM 1519 O O . LEU A 1 198 ? 7.651 15.018 -28.837 1.00 85.00 198 LEU A O 1
ATOM 1523 N N . GLY A 1 199 ? 7.608 15.773 -26.726 1.00 83.25 199 GLY A N 1
ATOM 1524 C CA . GLY A 1 199 ? 7.954 17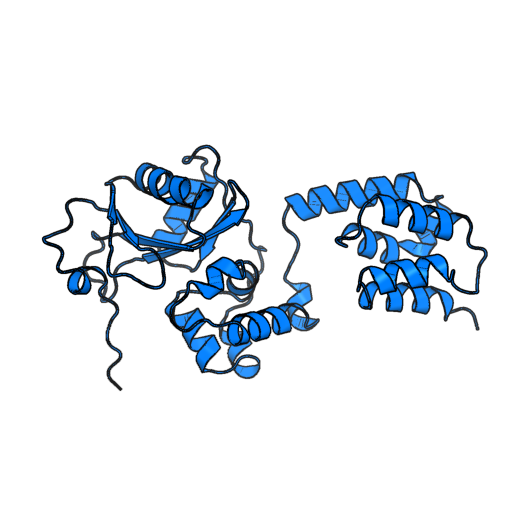.157 -27.051 1.00 83.25 199 GLY A CA 1
ATOM 1525 C C . GLY A 1 199 ? 9.421 17.356 -27.445 1.00 83.25 199 GLY A C 1
ATOM 1526 O O . GLY A 1 199 ? 9.744 18.368 -28.063 1.00 83.25 199 GLY A O 1
ATOM 1527 N N . ARG A 1 200 ? 10.306 16.409 -27.104 1.00 84.38 200 ARG A N 1
ATOM 1528 C CA . ARG A 1 200 ? 11.742 16.460 -27.429 1.00 84.38 200 ARG A CA 1
ATOM 1529 C C . ARG A 1 200 ? 12.179 15.530 -28.549 1.00 84.38 200 ARG A C 1
ATOM 1531 O O . ARG A 1 200 ? 13.197 15.792 -29.181 1.00 84.38 200 ARG A O 1
ATOM 1538 N N . LEU A 1 201 ? 11.436 14.459 -28.792 1.00 84.25 201 LEU A N 1
ATOM 1539 C CA . LEU A 1 201 ? 11.708 13.545 -29.892 1.00 84.25 201 LEU A CA 1
ATOM 1540 C C . LEU A 1 201 ? 11.082 14.069 -31.188 1.00 84.25 201 LEU A C 1
ATOM 1542 O O . LEU A 1 201 ? 9.903 14.418 -31.223 1.00 84.25 201 LEU A O 1
ATOM 1546 N N . HIS A 1 202 ? 11.839 14.066 -32.287 1.00 79.62 202 HIS A N 1
ATOM 1547 C CA . HIS A 1 202 ? 11.268 14.326 -33.610 1.00 79.62 202 HIS A CA 1
ATOM 1548 C C . HIS A 1 202 ? 10.225 13.251 -33.967 1.00 79.62 202 HIS A C 1
ATOM 1550 O O . HIS A 1 202 ? 10.367 12.086 -33.595 1.00 79.62 202 HIS A O 1
ATOM 1556 N N . GLY A 1 203 ? 9.183 13.612 -34.726 1.00 74.19 203 GLY A N 1
ATOM 1557 C CA . GLY A 1 203 ? 8.029 12.731 -34.975 1.00 74.19 203 GLY A CA 1
ATOM 1558 C C . GLY A 1 203 ? 8.373 11.352 -35.562 1.00 74.19 203 GLY A C 1
ATOM 1559 O O . GLY A 1 203 ? 7.755 10.356 -35.187 1.00 74.19 203 GLY A O 1
ATOM 1560 N N . ALA A 1 204 ? 9.392 11.264 -36.423 1.00 78.19 204 ALA A N 1
ATOM 1561 C CA . ALA A 1 204 ? 9.872 9.991 -36.972 1.00 78.19 204 ALA A CA 1
ATOM 1562 C C . ALA A 1 204 ? 10.577 9.120 -35.911 1.00 78.19 204 ALA A C 1
ATOM 1564 O O . ALA A 1 204 ? 10.328 7.916 -35.827 1.00 78.19 204 ALA A O 1
ATOM 1565 N N . THR A 1 205 ? 11.395 9.734 -35.054 1.00 80.62 205 THR A N 1
ATOM 1566 C CA . THR A 1 205 ? 12.096 9.085 -33.935 1.00 80.62 205 THR A CA 1
ATOM 1567 C C . THR A 1 205 ? 11.113 8.597 -32.871 1.00 80.62 205 THR A C 1
ATOM 1569 O O . THR A 1 205 ? 11.191 7.454 -32.424 1.00 80.62 205 THR A O 1
ATOM 1572 N N . ALA A 1 206 ? 10.119 9.420 -32.523 1.00 81.00 206 ALA A N 1
ATOM 1573 C CA . ALA A 1 206 ? 9.063 9.057 -31.581 1.00 81.00 206 ALA A CA 1
ATOM 1574 C C . ALA A 1 206 ? 8.217 7.872 -32.079 1.00 81.00 206 ALA A C 1
ATOM 1576 O O . ALA A 1 206 ? 7.839 7.003 -31.294 1.00 81.00 206 ALA A O 1
ATOM 1577 N N . ALA A 1 207 ? 7.933 7.811 -33.385 1.00 80.06 207 ALA A N 1
ATOM 1578 C CA . ALA A 1 207 ? 7.210 6.690 -33.977 1.00 80.06 207 ALA A CA 1
ATOM 1579 C C . ALA A 1 207 ? 8.026 5.389 -33.938 1.00 80.06 207 ALA A C 1
ATOM 1581 O O . ALA A 1 207 ? 7.468 4.339 -33.621 1.00 80.06 207 ALA A O 1
ATOM 1582 N N . ARG A 1 208 ? 9.334 5.465 -34.221 1.00 80.31 208 ARG A N 1
ATOM 1583 C CA . ARG A 1 208 ? 10.253 4.317 -34.211 1.00 80.31 208 ARG A CA 1
ATOM 1584 C C . ARG A 1 208 ? 10.460 3.742 -32.810 1.00 80.31 208 ARG A C 1
ATOM 1586 O O . ARG A 1 208 ? 10.462 2.527 -32.649 1.00 80.31 208 ARG A O 1
ATOM 1593 N N . TYR A 1 209 ? 10.591 4.603 -31.804 1.00 82.00 209 TYR A N 1
ATOM 1594 C CA . TYR A 1 209 ? 10.859 4.208 -30.419 1.00 82.00 209 TYR A CA 1
ATOM 1595 C C . TYR A 1 209 ? 9.619 4.254 -29.523 1.00 82.00 209 TYR A C 1
ATOM 1597 O O . TYR A 1 209 ? 9.748 4.412 -28.313 1.00 82.00 209 TYR A O 1
ATOM 1605 N N . ARG A 1 210 ? 8.412 4.105 -30.082 1.00 80.94 210 ARG A N 1
ATOM 1606 C CA . ARG A 1 210 ? 7.147 4.234 -29.336 1.00 80.94 210 ARG A CA 1
ATOM 1607 C C . ARG A 1 210 ? 7.120 3.396 -28.055 1.00 80.94 210 ARG A C 1
ATOM 1609 O O . ARG A 1 210 ? 6.888 3.933 -26.975 1.00 80.94 210 ARG A O 1
ATOM 1616 N N . ASP A 1 211 ? 7.433 2.110 -28.170 1.00 75.69 211 ASP A N 1
ATOM 1617 C CA . ASP A 1 211 ? 7.377 1.176 -27.040 1.00 75.69 211 ASP A CA 1
ATOM 1618 C C . ASP A 1 211 ? 8.455 1.477 -25.985 1.00 75.69 211 ASP A C 1
ATOM 1620 O O . ASP A 1 211 ? 8.256 1.249 -24.789 1.00 75.69 211 ASP A O 1
ATOM 1624 N N . LEU A 1 212 ? 9.595 2.028 -26.418 1.00 80.81 212 LEU A N 1
ATOM 1625 C CA . LEU A 1 212 ? 10.669 2.483 -25.539 1.00 80.81 212 LEU A CA 1
ATOM 1626 C C . LEU A 1 212 ? 10.281 3.776 -24.815 1.00 80.81 212 LEU A C 1
ATOM 1628 O O . LEU A 1 212 ? 10.501 3.884 -23.614 1.00 80.81 212 LEU A O 1
ATOM 1632 N N . VAL A 1 213 ? 9.655 4.729 -25.506 1.00 84.88 213 VAL A N 1
ATOM 1633 C CA . VAL A 1 213 ? 9.134 5.971 -24.914 1.00 84.88 213 VAL A CA 1
ATOM 1634 C C . VAL A 1 213 ? 8.089 5.658 -23.845 1.00 84.88 213 VAL A C 1
ATOM 1636 O O . VAL A 1 213 ? 8.141 6.226 -22.754 1.00 84.88 213 VAL A O 1
ATOM 1639 N N . ASP A 1 214 ? 7.193 4.707 -24.109 1.00 81.25 214 ASP A N 1
ATOM 1640 C CA . ASP A 1 214 ? 6.186 4.269 -23.140 1.00 81.25 214 ASP A CA 1
ATOM 1641 C C . ASP A 1 214 ? 6.809 3.525 -21.941 1.00 81.25 214 ASP A C 1
ATOM 1643 O O . ASP A 1 214 ? 6.255 3.530 -20.838 1.00 81.25 214 ASP A O 1
ATOM 1647 N N . ALA A 1 215 ? 7.968 2.883 -22.113 1.00 76.19 215 ALA A N 1
ATOM 1648 C CA . ALA A 1 215 ? 8.734 2.304 -21.008 1.00 76.19 215 ALA A CA 1
ATOM 1649 C C . ALA A 1 215 ? 9.464 3.385 -20.188 1.00 76.19 215 ALA A C 1
ATOM 1651 O O . ALA A 1 215 ? 9.346 3.410 -18.964 1.00 76.19 215 ALA A O 1
ATOM 1652 N N . LEU A 1 216 ? 10.141 4.333 -20.846 1.00 82.69 216 LEU A N 1
ATOM 1653 C CA . LEU A 1 216 ? 10.847 5.445 -20.198 1.00 82.69 216 LEU A CA 1
ATOM 1654 C C . LEU A 1 216 ? 9.900 6.354 -19.406 1.00 82.69 216 LEU A C 1
ATOM 1656 O O . LEU A 1 216 ? 10.243 6.786 -18.305 1.00 82.69 216 LEU A O 1
ATOM 1660 N N . ALA A 1 217 ? 8.695 6.602 -19.923 1.00 83.88 217 ALA A N 1
ATOM 1661 C CA . ALA A 1 217 ? 7.677 7.399 -19.245 1.00 83.88 217 ALA A CA 1
ATOM 1662 C C . ALA A 1 217 ? 7.278 6.822 -17.875 1.00 83.88 217 ALA A C 1
ATOM 1664 O O . ALA A 1 217 ? 7.002 7.589 -16.956 1.00 83.88 217 ALA A O 1
ATOM 1665 N N . ARG A 1 218 ? 7.306 5.490 -17.733 1.00 79.56 218 ARG A N 1
ATOM 1666 C CA . ARG A 1 218 ? 6.980 4.759 -16.496 1.00 79.56 218 ARG A CA 1
ATOM 1667 C C . ARG A 1 218 ? 8.192 4.482 -15.599 1.00 79.56 218 ARG A C 1
ATOM 1669 O O . ARG A 1 218 ? 8.014 4.006 -14.485 1.00 79.56 218 ARG A O 1
ATOM 1676 N N . SER A 1 219 ? 9.405 4.768 -16.072 1.00 78.06 219 SER A N 1
ATOM 1677 C CA . SER A 1 219 ? 10.640 4.575 -15.301 1.00 78.06 219 SER A CA 1
ATOM 1678 C C . SER A 1 219 ? 10.817 5.642 -14.218 1.00 78.06 219 SER A C 1
ATOM 1680 O O . SER A 1 219 ? 10.329 6.769 -14.358 1.00 78.06 219 SER A O 1
ATOM 1682 N N . THR A 1 220 ? 11.608 5.333 -13.187 1.00 77.75 220 THR A N 1
ATOM 1683 C CA . THR A 1 220 ? 11.999 6.291 -12.132 1.00 77.75 220 THR A CA 1
ATOM 1684 C C . THR A 1 220 ? 13.218 7.140 -12.518 1.00 77.75 220 THR A C 1
ATOM 1686 O O . THR A 1 220 ? 13.702 7.944 -11.719 1.00 77.75 220 THR A O 1
ATOM 1689 N N . ILE A 1 221 ? 13.697 7.016 -13.764 1.00 76.38 221 ILE A N 1
ATOM 1690 C CA . ILE A 1 221 ? 14.870 7.731 -14.277 1.00 76.38 221 ILE A CA 1
ATOM 1691 C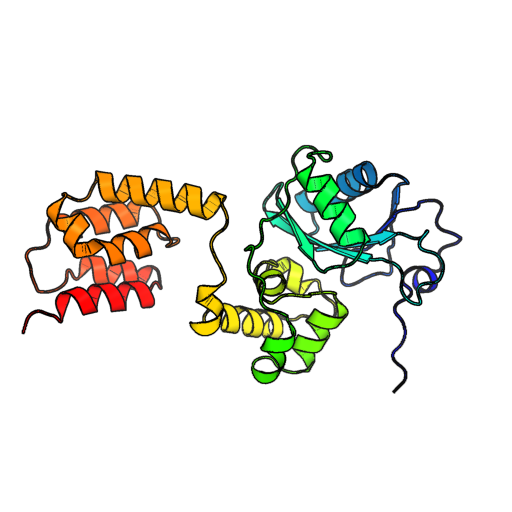 C . ILE A 1 221 ? 14.688 9.254 -14.100 1.00 76.38 221 ILE A C 1
ATOM 1693 O O . ILE A 1 221 ? 13.652 9.810 -14.495 1.00 76.38 221 ILE A O 1
ATOM 1697 N N . PRO A 1 222 ? 15.684 9.978 -13.557 1.00 76.94 222 PRO A N 1
ATOM 1698 C CA . PRO A 1 222 ? 15.612 11.431 -13.429 1.00 76.94 222 PRO A CA 1
ATOM 1699 C C . PRO A 1 222 ? 15.403 12.128 -14.783 1.00 76.94 222 PRO A C 1
ATOM 1701 O O . PRO A 1 222 ? 15.997 11.740 -15.789 1.00 76.94 222 PRO A O 1
ATOM 1704 N N . LEU A 1 223 ? 14.627 13.219 -14.812 1.00 76.06 223 LEU A N 1
ATOM 1705 C CA . LEU A 1 223 ? 14.330 13.967 -16.050 1.00 76.06 223 LEU A CA 1
ATOM 1706 C C . LEU A 1 223 ? 15.587 14.435 -16.803 1.00 76.06 223 LEU A C 1
ATOM 1708 O O . LEU A 1 223 ? 15.572 14.508 -18.029 1.00 76.06 223 LEU A O 1
ATOM 1712 N N . ALA A 1 224 ? 16.679 14.717 -16.086 1.00 73.88 224 ALA A N 1
ATOM 1713 C CA . ALA A 1 224 ? 17.960 15.097 -16.681 1.00 73.88 224 ALA A CA 1
ATOM 1714 C C . ALA A 1 224 ? 18.631 13.946 -17.454 1.00 73.88 224 ALA A C 1
ATOM 1716 O O . ALA A 1 224 ? 19.314 14.185 -18.446 1.00 73.88 224 ALA A O 1
ATOM 1717 N N . ALA A 1 225 ? 18.440 12.697 -17.020 1.00 75.06 225 ALA A N 1
ATOM 1718 C CA . ALA A 1 225 ? 18.919 11.523 -17.744 1.00 75.06 225 ALA A CA 1
ATOM 1719 C C . ALA A 1 225 ? 18.004 11.199 -18.935 1.00 75.06 225 ALA A C 1
ATOM 1721 O O . ALA A 1 225 ? 18.506 10.901 -20.015 1.00 75.06 225 ALA A O 1
ATOM 1722 N N . LEU A 1 226 ? 16.684 11.366 -18.782 1.00 83.62 226 LEU A N 1
ATOM 1723 C CA . LEU A 1 226 ? 15.740 11.268 -19.901 1.00 83.62 226 LEU A CA 1
ATOM 1724 C C . LEU A 1 226 ? 16.031 12.283 -21.014 1.00 83.62 226 LEU A C 1
ATOM 1726 O O . LEU A 1 226 ? 15.875 11.954 -22.184 1.00 83.62 226 LEU A O 1
ATOM 1730 N N . ASP A 1 227 ? 16.484 13.490 -20.667 1.00 82.88 227 ASP A N 1
ATOM 1731 C CA . ASP A 1 227 ? 16.885 14.507 -21.646 1.00 82.88 227 ASP A CA 1
ATOM 1732 C C . ASP A 1 227 ? 18.051 14.041 -22.524 1.00 82.88 227 ASP A C 1
ATOM 1734 O O . ASP A 1 227 ? 18.014 14.123 -23.752 1.00 82.88 227 ASP A O 1
ATOM 1738 N N . LYS A 1 228 ? 19.072 13.471 -21.878 1.00 81.56 228 LYS A N 1
ATOM 1739 C CA . LYS A 1 228 ? 20.244 12.923 -22.564 1.00 81.56 228 LYS A CA 1
ATOM 1740 C C . LYS A 1 228 ? 19.867 11.749 -23.462 1.00 81.56 228 LYS A C 1
ATOM 1742 O O . LYS A 1 228 ? 20.348 11.685 -24.585 1.00 81.56 228 LYS A O 1
ATOM 1747 N N . ILE A 1 229 ? 18.978 10.869 -22.993 1.00 84.38 229 ILE A N 1
ATOM 1748 C CA . ILE A 1 229 ? 18.469 9.745 -23.790 1.00 84.38 229 ILE A CA 1
ATOM 1749 C C . ILE A 1 229 ? 17.676 10.259 -24.996 1.00 84.38 229 ILE A C 1
ATOM 1751 O O . ILE A 1 229 ? 17.915 9.810 -26.108 1.00 84.38 229 ILE A O 1
ATOM 1755 N N . ALA A 1 230 ? 16.769 11.222 -24.812 1.00 86.44 230 ALA A N 1
ATOM 1756 C CA . ALA A 1 230 ? 15.983 11.774 -25.914 1.00 86.44 230 ALA A CA 1
ATOM 1757 C C . ALA A 1 230 ? 16.860 12.473 -26.966 1.00 86.44 230 ALA A C 1
ATOM 1759 O O . ALA A 1 230 ? 16.626 12.306 -28.159 1.00 86.44 230 ALA A O 1
ATOM 1760 N N . THR A 1 231 ? 17.886 13.207 -26.525 1.00 85.62 231 THR A N 1
ATOM 1761 C CA . THR A 1 231 ? 18.869 13.845 -27.415 1.00 85.62 231 THR A CA 1
ATOM 1762 C C . THR A 1 231 ? 19.640 12.793 -28.213 1.00 85.62 231 THR A C 1
ATOM 1764 O O . THR A 1 231 ? 19.661 12.853 -29.437 1.00 85.62 231 THR A O 1
ATOM 1767 N N . ALA A 1 232 ? 20.170 11.770 -27.535 1.00 84.50 232 ALA A N 1
ATOM 1768 C CA . ALA A 1 232 ? 20.890 10.672 -28.176 1.00 84.50 232 ALA A CA 1
ATOM 1769 C C . ALA A 1 232 ? 20.025 9.938 -29.216 1.00 84.50 232 ALA A C 1
ATOM 1771 O O . ALA A 1 232 ? 20.454 9.754 -30.345 1.00 84.50 232 ALA A O 1
ATOM 1772 N N . LEU A 1 233 ? 18.766 9.613 -28.891 1.00 83.56 233 LEU A N 1
ATOM 1773 C CA . LEU A 1 233 ? 17.837 8.957 -29.825 1.00 83.56 233 LEU A CA 1
ATOM 1774 C C . LEU A 1 233 ? 17.496 9.817 -31.055 1.00 83.56 233 LEU A C 1
ATOM 1776 O O . LEU A 1 233 ? 17.167 9.277 -32.110 1.00 83.56 233 LEU A O 1
ATOM 1780 N N . CYS A 1 234 ? 17.510 11.146 -30.922 1.00 83.00 234 CYS A N 1
ATOM 1781 C CA . CYS A 1 234 ? 17.299 12.066 -32.041 1.00 83.00 234 CYS A CA 1
ATOM 1782 C C . CYS A 1 234 ? 18.512 12.145 -32.968 1.00 83.00 234 CYS A C 1
ATOM 1784 O O . CYS A 1 234 ? 18.327 12.263 -34.180 1.00 83.00 234 CYS A O 1
ATOM 1786 N N . ASP A 1 235 ? 19.710 12.080 -32.393 1.00 79.50 235 ASP A N 1
ATOM 1787 C CA . ASP A 1 235 ? 20.975 12.171 -33.119 1.00 79.50 235 ASP A CA 1
ATOM 1788 C C . ASP A 1 235 ? 21.452 10.806 -33.641 1.00 79.50 235 ASP A C 1
ATOM 1790 O O . ASP A 1 235 ? 22.379 10.755 -34.446 1.00 79.50 235 ASP A O 1
ATOM 1794 N N . GLU A 1 236 ? 20.811 9.712 -33.218 1.00 72.69 236 GLU A N 1
ATOM 1795 C CA . GLU A 1 236 ? 21.158 8.338 -33.578 1.00 72.69 236 GLU A CA 1
ATOM 1796 C C . GLU A 1 236 ? 20.836 8.037 -35.058 1.00 72.69 236 GLU A C 1
ATOM 1798 O O . GLU A 1 236 ? 19.662 7.905 -35.438 1.00 72.69 236 GLU A O 1
ATOM 1803 N N . PRO A 1 237 ? 21.850 7.857 -35.928 1.00 64.56 237 PRO A N 1
ATOM 1804 C CA . PRO A 1 237 ? 21.627 7.229 -37.218 1.00 64.56 237 PRO A CA 1
ATOM 1805 C C . PRO A 1 237 ? 21.340 5.735 -37.001 1.00 64.56 237 PRO A C 1
ATOM 1807 O O . PRO A 1 237 ? 21.912 5.089 -36.129 1.00 64.56 237 PRO A O 1
ATOM 1810 N N . VAL A 1 238 ? 20.435 5.167 -37.800 1.00 65.94 238 VAL A N 1
ATOM 1811 C CA . VAL A 1 238 ? 20.135 3.719 -37.802 1.00 65.94 238 VAL A CA 1
ATOM 1812 C C . VAL A 1 238 ? 21.439 2.890 -37.919 1.00 65.94 238 VAL A C 1
ATOM 1814 O O . VAL A 1 238 ? 22.365 3.346 -38.585 1.00 65.94 238 VAL A O 1
ATOM 1817 N N . PRO A 1 239 ? 21.442 1.634 -37.429 1.00 70.81 239 PRO A N 1
ATOM 1818 C CA . PRO A 1 239 ? 22.323 1.095 -36.370 1.00 70.81 239 PRO A CA 1
ATOM 1819 C C . PRO A 1 239 ? 23.842 1.265 -36.621 1.00 70.81 239 PRO A C 1
ATOM 1821 O O . PRO A 1 239 ? 24.262 1.332 -37.780 1.00 70.81 239 PRO A O 1
ATOM 1824 N N . PRO A 1 240 ? 24.701 1.220 -35.571 1.00 69.44 240 PRO A N 1
ATOM 1825 C CA . PRO A 1 240 ? 24.519 0.511 -34.286 1.00 69.44 240 PRO A CA 1
ATOM 1826 C C . PRO A 1 240 ? 23.916 1.336 -33.132 1.00 69.44 240 PRO A C 1
ATOM 1828 O O . PRO A 1 240 ? 23.837 2.554 -33.216 1.00 69.44 240 PRO A O 1
ATOM 1831 N N . ALA A 1 241 ? 23.509 0.640 -32.058 1.00 77.44 241 ALA A N 1
ATOM 1832 C CA . ALA A 1 241 ? 22.918 1.229 -30.850 1.00 77.44 241 ALA A CA 1
ATOM 1833 C C . ALA A 1 241 ? 23.875 2.198 -30.135 1.00 77.44 241 ALA A C 1
ATOM 1835 O O . ALA A 1 241 ? 25.061 1.899 -29.966 1.00 77.44 241 ALA A O 1
ATOM 1836 N N . ASP A 1 242 ? 23.342 3.322 -29.660 1.00 80.62 242 ASP A N 1
ATOM 1837 C CA . ASP A 1 242 ? 24.100 4.348 -28.951 1.00 80.62 242 ASP A CA 1
ATOM 1838 C C . ASP A 1 242 ? 24.656 3.834 -27.594 1.00 80.62 242 ASP A C 1
ATOM 1840 O O . ASP A 1 242 ? 23.902 3.407 -26.698 1.00 80.62 242 ASP A O 1
ATOM 1844 N N . PRO A 1 243 ? 25.988 3.888 -27.384 1.00 82.31 243 PRO A N 1
ATOM 1845 C CA . PRO A 1 243 ? 26.620 3.458 -26.136 1.00 82.31 243 PRO A CA 1
ATOM 1846 C C . PRO A 1 243 ? 26.239 4.338 -24.934 1.00 82.31 243 PRO A C 1
ATOM 1848 O O . PRO A 1 243 ? 26.253 3.871 -23.796 1.00 82.31 243 PRO A O 1
ATOM 1851 N N . THR A 1 244 ? 25.860 5.595 -25.163 1.00 84.25 244 THR A N 1
ATOM 1852 C CA . THR A 1 244 ? 25.405 6.542 -24.136 1.00 84.25 244 THR A CA 1
ATOM 1853 C C . THR A 1 244 ? 24.057 6.124 -23.569 1.00 84.25 244 THR A C 1
ATOM 1855 O O . THR A 1 244 ? 23.875 6.117 -22.351 1.00 84.25 244 THR A O 1
ATOM 1858 N N . VAL A 1 245 ? 23.115 5.740 -24.436 1.00 81.00 245 VAL A N 1
ATOM 1859 C CA . VAL A 1 245 ? 21.795 5.243 -24.015 1.00 81.00 245 VAL A CA 1
ATOM 1860 C C . VAL A 1 245 ? 21.958 3.943 -23.234 1.00 81.00 245 VAL A C 1
ATOM 1862 O O . VAL A 1 245 ? 21.377 3.793 -22.160 1.00 81.00 245 VAL A O 1
ATOM 1865 N N . THR A 1 246 ? 22.821 3.051 -23.722 1.00 87.75 246 THR A N 1
ATOM 1866 C CA . THR A 1 246 ? 23.168 1.791 -23.052 1.00 87.75 246 THR A CA 1
ATOM 1867 C C . THR A 1 246 ? 23.689 2.038 -21.633 1.00 87.75 246 THR A C 1
ATOM 1869 O O . THR A 1 246 ? 23.106 1.547 -20.667 1.00 87.75 246 THR A O 1
ATOM 1872 N N . LEU A 1 247 ? 24.711 2.888 -21.485 1.00 85.75 247 LEU A N 1
ATOM 1873 C CA . LEU A 1 247 ? 25.331 3.199 -20.195 1.00 85.75 247 LEU A CA 1
ATOM 1874 C C . LEU A 1 247 ? 24.355 3.849 -19.202 1.00 85.75 247 LEU A C 1
ATOM 1876 O O . LEU A 1 247 ? 24.384 3.540 -18.009 1.00 85.75 247 LEU A O 1
ATOM 1880 N N . LEU A 1 248 ? 23.492 4.759 -19.668 1.00 83.56 248 LEU A N 1
ATOM 1881 C CA . LEU A 1 248 ? 22.517 5.433 -18.806 1.00 83.56 248 LEU A CA 1
ATOM 1882 C C . LEU A 1 248 ? 21.454 4.465 -18.278 1.00 83.56 248 LEU A C 1
ATOM 1884 O O . LEU A 1 248 ? 21.079 4.564 -17.110 1.00 83.56 248 LEU A O 1
ATOM 1888 N N . LEU A 1 249 ? 20.999 3.521 -19.105 1.00 84.56 249 LEU A N 1
ATOM 1889 C CA . LEU A 1 249 ? 20.033 2.501 -18.694 1.00 84.56 249 LEU A CA 1
ATOM 1890 C C . LEU A 1 249 ? 20.659 1.464 -17.750 1.00 84.56 249 LEU A C 1
ATOM 1892 O O . LEU A 1 249 ? 20.023 1.089 -16.766 1.00 84.56 249 LEU A O 1
ATOM 1896 N N . GLU A 1 250 ? 21.911 1.062 -17.988 1.00 83.75 250 GLU A N 1
ATOM 1897 C CA . GLU A 1 250 ? 22.664 0.193 -17.070 1.00 83.75 250 GLU A CA 1
ATOM 1898 C C . GLU A 1 250 ? 22.883 0.861 -15.710 1.00 83.75 250 GLU A C 1
ATOM 1900 O O . GLU A 1 250 ? 22.626 0.260 -14.668 1.00 83.75 250 GLU A O 1
ATOM 1905 N N . THR A 1 251 ? 23.297 2.131 -15.705 1.00 79.94 251 THR A N 1
ATOM 1906 C CA . THR A 1 251 ? 23.540 2.889 -14.465 1.00 79.94 251 THR A CA 1
ATOM 1907 C C . THR A 1 251 ? 22.249 3.104 -13.670 1.00 79.94 251 THR A C 1
ATOM 1909 O O . THR A 1 251 ? 22.278 3.152 -12.442 1.00 79.94 251 THR A O 1
ATOM 1912 N N . ALA A 1 252 ? 21.109 3.212 -14.357 1.00 73.12 252 ALA A N 1
ATOM 1913 C CA . ALA A 1 252 ? 19.794 3.312 -13.732 1.00 73.12 252 ALA A CA 1
ATOM 1914 C C . ALA A 1 252 ? 19.249 1.965 -13.214 1.00 73.12 252 ALA A C 1
ATOM 1916 O O . ALA A 1 252 ? 18.221 1.956 -12.543 1.00 73.12 252 ALA A O 1
ATOM 1917 N N . GLY A 1 253 ? 19.911 0.837 -13.506 1.00 76.81 253 GLY A N 1
ATOM 1918 C CA . GLY A 1 253 ? 19.432 -0.504 -13.152 1.00 76.81 253 GLY A CA 1
ATOM 1919 C C . GLY A 1 253 ? 18.212 -0.966 -13.961 1.00 76.81 253 GLY A C 1
ATOM 1920 O O . GLY A 1 253 ? 17.548 -1.932 -13.588 1.00 76.81 253 GLY A O 1
ATOM 1921 N N . GLU A 1 254 ? 17.907 -0.301 -15.076 1.00 80.69 254 GLU A N 1
ATOM 1922 C CA . GLU A 1 254 ? 16.700 -0.513 -15.885 1.00 80.69 254 GLU A CA 1
ATOM 1923 C C . GLU A 1 254 ? 16.927 -1.599 -16.956 1.00 80.69 254 GLU A C 1
ATOM 1925 O O . GLU A 1 254 ? 16.733 -1.393 -18.160 1.00 80.69 254 GLU A O 1
ATOM 1930 N N . GLN A 1 255 ? 17.350 -2.793 -16.517 1.00 77.75 255 GLN A N 1
ATOM 1931 C CA . GLN A 1 255 ? 17.783 -3.896 -17.392 1.00 77.75 255 GLN A CA 1
ATOM 1932 C C . GLN A 1 255 ? 16.713 -4.316 -18.416 1.00 77.75 255 GLN A C 1
ATOM 1934 O O . GLN A 1 255 ? 17.022 -4.692 -19.547 1.00 77.75 255 GLN A O 1
ATOM 1939 N N . GLN A 1 256 ? 15.434 -4.245 -18.035 1.00 72.88 256 GLN A N 1
ATOM 1940 C CA . GLN A 1 256 ? 14.321 -4.597 -18.919 1.00 72.88 256 GLN A CA 1
ATOM 1941 C C . GLN A 1 256 ? 14.136 -3.577 -20.054 1.00 72.88 256 GLN A C 1
ATOM 1943 O O . GLN A 1 256 ? 13.825 -3.963 -21.182 1.00 72.88 256 GLN A O 1
ATOM 1948 N N . ILE A 1 257 ? 14.353 -2.287 -19.775 1.00 82.69 257 ILE A N 1
ATOM 1949 C CA . ILE A 1 257 ? 14.263 -1.207 -20.767 1.00 82.69 257 ILE A CA 1
ATOM 1950 C C . ILE A 1 257 ? 15.450 -1.291 -21.729 1.00 82.69 257 ILE A C 1
ATOM 1952 O O . ILE A 1 257 ? 15.267 -1.193 -22.944 1.00 82.69 257 ILE A O 1
ATOM 1956 N N . LEU A 1 258 ? 16.644 -1.567 -21.200 1.00 83.69 258 LEU A N 1
ATOM 1957 C CA . LEU A 1 258 ? 17.847 -1.783 -21.996 1.00 83.69 258 LEU A CA 1
ATOM 1958 C C . LEU A 1 258 ? 17.679 -2.925 -23.006 1.00 83.69 258 LEU A C 1
ATOM 1960 O O . LEU A 1 258 ? 17.940 -2.745 -24.194 1.00 83.69 258 LEU A O 1
ATOM 1964 N N . ASN A 1 259 ? 17.172 -4.079 -22.564 1.00 81.06 259 ASN A N 1
ATOM 1965 C CA . ASN A 1 259 ? 16.944 -5.224 -23.450 1.00 81.06 259 ASN A CA 1
ATOM 1966 C C . ASN A 1 259 ? 15.966 -4.892 -24.590 1.00 81.06 259 ASN A C 1
ATOM 1968 O O . ASN A 1 259 ? 16.168 -5.318 -25.728 1.00 81.06 259 ASN A O 1
ATOM 1972 N N . ARG A 1 260 ? 14.931 -4.083 -24.319 1.00 80.25 260 ARG A N 1
ATOM 1973 C CA . ARG A 1 260 ? 14.001 -3.606 -25.357 1.00 80.25 260 ARG A CA 1
ATOM 1974 C C . ARG A 1 260 ? 14.690 -2.665 -26.343 1.00 80.25 260 ARG A C 1
ATOM 1976 O O . ARG A 1 260 ? 14.546 -2.858 -27.549 1.00 80.25 260 ARG A O 1
ATOM 1983 N N . TYR A 1 261 ? 15.475 -1.707 -25.857 1.00 81.31 261 TYR A N 1
ATOM 1984 C CA . TYR A 1 261 ? 16.255 -0.801 -26.703 1.00 81.31 261 TYR A CA 1
ATOM 1985 C C . TYR A 1 261 ? 17.225 -1.560 -27.624 1.00 81.31 261 TYR A C 1
ATOM 1987 O O . TYR A 1 261 ? 17.223 -1.342 -28.838 1.00 81.31 261 TYR A O 1
ATOM 1995 N N . LEU A 1 262 ? 17.967 -2.537 -27.100 1.00 82.38 262 LEU A N 1
ATOM 1996 C CA . LEU A 1 262 ? 18.865 -3.370 -27.907 1.00 82.38 262 LEU A CA 1
ATOM 1997 C C . LEU A 1 262 ? 18.102 -4.212 -28.944 1.00 82.38 262 LEU A C 1
ATOM 1999 O O . LEU A 1 262 ? 18.529 -4.312 -30.093 1.00 82.38 262 LEU A O 1
ATOM 2003 N N . SER A 1 263 ? 16.924 -4.741 -28.593 1.00 77.50 263 SER A N 1
ATOM 2004 C CA . SER A 1 263 ? 16.092 -5.510 -29.533 1.00 77.50 263 SER A CA 1
ATOM 2005 C C . SER A 1 263 ? 15.591 -4.684 -30.728 1.00 77.50 263 SER A C 1
ATOM 2007 O O . SER A 1 263 ? 15.453 -5.216 -31.830 1.00 77.50 263 SER A O 1
ATOM 2009 N N . THR A 1 264 ? 15.380 -3.370 -30.553 1.00 73.62 264 THR A N 1
ATOM 2010 C CA . THR A 1 264 ? 15.019 -2.465 -31.665 1.00 73.62 264 THR A CA 1
ATOM 2011 C C . THR A 1 264 ? 16.167 -2.215 -32.646 1.00 73.62 264 THR A C 1
ATOM 2013 O O . THR A 1 264 ? 15.918 -1.797 -33.776 1.00 73.62 264 THR A O 1
ATOM 2016 N N . HIS A 1 265 ? 17.402 -2.527 -32.244 1.00 75.81 265 HIS A N 1
ATOM 2017 C CA . HIS A 1 265 ? 18.617 -2.373 -33.047 1.00 75.81 265 HIS A CA 1
ATOM 2018 C C . HIS A 1 265 ? 19.133 -3.692 -33.636 1.00 75.81 265 HIS A C 1
ATOM 2020 O O . HIS A 1 265 ? 19.913 -3.664 -34.581 1.00 75.81 265 HIS A O 1
ATOM 2026 N N . GLN A 1 266 ? 18.663 -4.840 -33.136 1.00 69.06 266 GLN A N 1
ATOM 2027 C CA . GLN A 1 266 ? 18.983 -6.1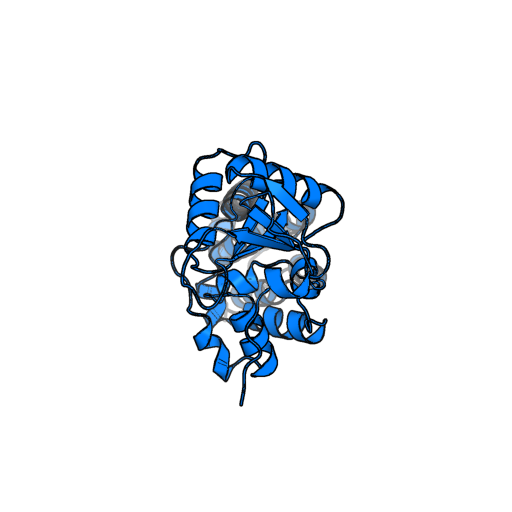68 -33.681 1.00 69.06 266 GLN A CA 1
ATOM 2028 C C . GLN A 1 266 ? 18.132 -6.566 -34.902 1.00 69.06 266 GLN A C 1
ATOM 2030 O O . GLN A 1 266 ? 18.455 -7.533 -35.577 1.00 69.06 266 GLN A O 1
ATOM 2035 N N . LYS A 1 267 ? 17.050 -5.839 -35.218 1.00 54.34 267 LYS A N 1
ATOM 2036 C CA . LYS A 1 267 ? 16.096 -6.185 -36.296 1.00 54.34 267 LYS A CA 1
ATOM 2037 C C . LYS A 1 267 ? 16.490 -5.721 -37.714 1.00 54.34 267 LYS A C 1
ATOM 2039 O O . LYS A 1 267 ? 15.611 -5.551 -38.553 1.00 54.34 267 LYS A O 1
ATOM 2044 N N . ALA A 1 268 ? 17.774 -5.507 -37.991 1.00 46.56 268 ALA A N 1
ATOM 2045 C CA . ALA A 1 268 ? 18.256 -5.046 -39.299 1.00 46.56 268 ALA A CA 1
ATOM 2046 C C . ALA A 1 268 ? 19.329 -5.972 -39.907 1.00 46.56 268 ALA A C 1
ATOM 2048 O O . ALA A 1 268 ? 20.365 -5.490 -40.359 1.00 46.56 268 ALA A O 1
ATOM 2049 N N . GLU A 1 269 ? 19.064 -7.282 -39.923 1.00 39.34 269 GLU A N 1
ATOM 2050 C CA . GLU A 1 269 ? 19.648 -8.229 -40.892 1.00 39.34 269 GLU A CA 1
ATOM 2051 C C . GLU A 1 269 ? 18.552 -8.778 -41.810 1.00 39.34 269 GLU A C 1
ATOM 2053 O O . GLU A 1 269 ? 17.461 -9.117 -41.289 1.00 39.34 269 GLU A O 1
#

Radius of gyration: 23.15 Å; chains: 1; bounding box: 49×44×73 Å

pLDDT: mean 76.4, std 15.01, range [24.84, 91.94]

Organism: NCBI:txid1120940